Protein AF-A0A5F2BY94-F1 (afdb_monomer_lite)

Structure (mmCIF, N/CA/C/O backbone):
data_AF-A0A5F2BY94-F1
#
_entry.id   AF-A0A5F2BY94-F1
#
loop_
_atom_site.group_PDB
_atom_site.id
_atom_site.type_symbol
_atom_site.label_atom_id
_atom_site.label_alt_id
_atom_site.label_comp_id
_atom_site.label_asym_id
_atom_site.label_entity_id
_atom_site.label_seq_id
_atom_site.pdbx_PDB_ins_code
_atom_site.Cartn_x
_atom_site.Cartn_y
_atom_site.Cartn_z
_atom_site.occupancy
_atom_site.B_iso_or_equiv
_atom_site.auth_seq_id
_atom_site.auth_comp_id
_atom_site.auth_asym_id
_atom_site.auth_atom_id
_atom_site.pdbx_PDB_model_num
ATOM 1 N N . MET A 1 1 ? -77.613 31.755 44.128 1.00 33.00 1 MET A N 1
ATOM 2 C CA . MET A 1 1 ? -77.637 30.384 43.578 1.00 33.00 1 MET A CA 1
ATOM 3 C C . MET A 1 1 ? -76.520 30.290 42.546 1.00 33.00 1 MET A C 1
ATOM 5 O O . MET A 1 1 ? -76.645 31.002 41.567 1.00 33.00 1 MET A O 1
ATOM 9 N N . LYS A 1 2 ? -75.466 29.492 42.835 1.00 36.31 2 LYS A N 1
ATOM 10 C CA . LYS A 1 2 ? -74.338 29.023 41.975 1.00 36.31 2 LYS A CA 1
ATOM 11 C C . LYS A 1 2 ? -73.578 30.091 41.147 1.00 36.31 2 LYS A C 1
ATOM 13 O O . LYS A 1 2 ? -74.194 30.832 40.408 1.00 36.31 2 LYS A O 1
ATOM 18 N N . THR A 1 3 ? -72.252 30.226 41.131 1.00 41.16 3 THR A N 1
ATOM 19 C CA . THR A 1 3 ? -71.081 29.459 41.616 1.00 41.16 3 THR A CA 1
ATOM 20 C C . THR A 1 3 ? -69.881 30.410 41.412 1.00 41.16 3 THR A C 1
ATOM 22 O O . THR A 1 3 ? -69.808 31.038 40.362 1.00 41.16 3 THR A O 1
ATOM 25 N N . ARG A 1 4 ? -69.112 30.733 42.464 1.00 37.25 4 ARG A N 1
ATOM 26 C CA . ARG A 1 4 ? -67.731 30.255 42.739 1.00 37.25 4 ARG A CA 1
ATOM 27 C C . ARG A 1 4 ? -66.731 30.541 41.609 1.00 37.25 4 ARG A C 1
ATOM 29 O O . ARG A 1 4 ? -66.842 29.947 40.549 1.00 37.25 4 ARG A O 1
ATOM 36 N N . GLU A 1 5 ? -65.917 31.588 41.750 1.00 43.66 5 GLU A N 1
ATOM 37 C CA . GLU A 1 5 ? -64.594 31.650 42.428 1.00 43.66 5 GLU A CA 1
ATOM 38 C C . GLU A 1 5 ? -63.457 31.436 41.404 1.00 43.66 5 GLU A C 1
ATOM 40 O O . GLU A 1 5 ? -63.506 30.490 40.631 1.00 43.66 5 GLU A O 1
ATOM 45 N N . LEU A 1 6 ? -62.592 32.440 41.174 1.00 39.09 6 LEU A N 1
ATOM 46 C CA . LEU A 1 6 ? -61.326 32.701 41.900 1.00 39.09 6 LEU A CA 1
ATOM 47 C C . LEU A 1 6 ? -60.273 31.623 41.527 1.00 39.09 6 LEU A C 1
ATOM 49 O O . LEU A 1 6 ? -60.593 30.448 41.542 1.00 39.09 6 LEU A O 1
ATOM 53 N N . LEU A 1 7 ? -59.003 31.869 41.199 1.00 35.75 7 LEU A N 1
ATOM 54 C CA . LEU A 1 7 ? -58.047 32.893 41.616 1.00 35.75 7 LEU A CA 1
ATOM 55 C C . LEU A 1 7 ? -56.698 32.570 40.892 1.00 35.75 7 LEU A C 1
ATOM 57 O O . LEU A 1 7 ? -56.453 31.399 40.633 1.00 35.75 7 LEU A O 1
ATOM 61 N N . ILE A 1 8 ? -55.861 33.588 40.604 1.00 40.66 8 ILE A N 1
ATOM 62 C CA . ILE A 1 8 ? -54.362 33.636 40.611 1.00 40.66 8 ILE A CA 1
ATOM 63 C C . ILE A 1 8 ? -53.599 32.382 40.102 1.00 40.66 8 ILE A C 1
ATOM 65 O O . ILE A 1 8 ? -53.724 31.306 40.657 1.00 40.66 8 ILE A O 1
ATOM 69 N N . GLY A 1 9 ? -52.695 32.416 39.120 1.00 36.53 9 GLY A N 1
ATOM 70 C CA . GLY A 1 9 ? -51.606 33.359 38.864 1.00 36.53 9 GLY A CA 1
ATOM 71 C C . GLY A 1 9 ? -50.253 32.609 38.841 1.00 36.53 9 GLY A C 1
ATOM 72 O O . GLY A 1 9 ? -50.137 31.521 39.393 1.00 36.53 9 GLY A O 1
ATOM 73 N N . ILE A 1 10 ? -49.237 33.267 38.267 1.00 50.06 10 ILE A N 1
ATOM 74 C CA . ILE A 1 10 ? -47.781 33.022 38.387 1.00 50.06 10 ILE A CA 1
ATOM 75 C C . ILE A 1 10 ? -47.106 32.114 37.328 1.00 50.06 10 ILE A C 1
ATOM 77 O O . ILE A 1 10 ? -47.230 30.897 37.280 1.00 50.06 10 ILE A O 1
ATOM 81 N N . THR A 1 11 ? -46.305 32.819 36.523 1.00 51.59 11 THR A N 1
ATOM 82 C CA . THR A 1 11 ? -45.085 32.476 35.771 1.00 51.59 11 THR A CA 1
ATOM 83 C C . THR A 1 11 ? -44.283 31.247 36.211 1.00 51.59 11 THR A C 1
ATOM 85 O O . THR A 1 11 ? -43.935 31.139 37.381 1.00 51.59 11 THR A O 1
ATOM 88 N N . THR A 1 12 ? -43.769 30.475 35.246 1.00 46.94 12 THR A N 1
ATOM 89 C CA . THR A 1 12 ? -42.398 29.930 35.313 1.00 46.94 12 THR A CA 1
ATOM 90 C C . THR A 1 12 ? -41.758 29.773 33.931 1.00 46.94 12 THR A C 1
ATOM 92 O O . THR A 1 12 ? -42.383 29.432 32.933 1.00 46.94 12 THR A O 1
ATOM 95 N N . LEU A 1 13 ? -40.475 30.107 33.947 1.00 49.22 13 LEU A N 1
ATOM 96 C CA . LEU A 1 13 ? -39.430 30.105 32.937 1.00 49.22 13 LEU A CA 1
ATOM 97 C C . LEU A 1 13 ? -38.995 28.675 32.554 1.00 49.22 13 LEU A C 1
ATOM 99 O O . LEU A 1 13 ? -38.934 27.810 33.423 1.00 49.22 13 LEU A O 1
ATOM 103 N N . GLY A 1 14 ? -38.565 28.470 31.303 1.00 42.22 14 GLY A N 1
ATOM 104 C CA . GLY A 1 14 ? -37.777 27.302 30.876 1.00 42.22 14 GLY A CA 1
ATOM 105 C C . GLY A 1 14 ? -38.362 26.631 29.629 1.00 42.22 14 GLY A C 1
ATOM 106 O O . GLY A 1 14 ? -39.545 26.351 29.579 1.00 42.22 14 GLY A O 1
ATOM 107 N N . ILE A 1 15 ? -37.638 26.340 28.557 1.00 51.75 15 ILE A N 1
ATOM 108 C CA . ILE A 1 15 ? -36.202 26.225 28.326 1.00 51.75 15 ILE A CA 1
ATOM 109 C C . ILE A 1 15 ? -35.987 26.677 26.877 1.00 51.75 15 ILE A C 1
ATOM 111 O O . ILE A 1 15 ? -36.711 26.257 25.975 1.00 51.75 15 ILE A O 1
ATOM 115 N N . LEU A 1 16 ? -35.003 27.552 26.664 1.00 44.06 16 LEU A N 1
ATOM 116 C CA . LEU A 1 16 ? -34.447 27.837 25.347 1.00 44.06 16 LEU A CA 1
ATOM 117 C C . LEU A 1 16 ? -34.168 26.502 24.646 1.00 44.06 16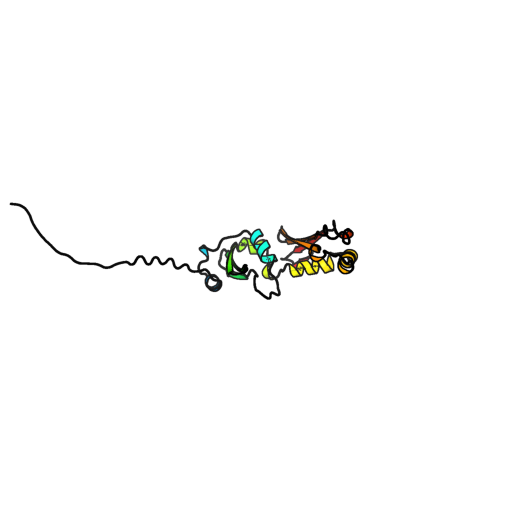 LEU A C 1
ATOM 119 O O . LEU A 1 16 ? -33.330 25.732 25.110 1.00 44.06 16 LEU A O 1
ATOM 123 N N . LEU A 1 17 ? -34.841 26.242 23.525 1.00 46.31 17 LEU A N 1
ATOM 124 C CA . LEU A 1 17 ? -34.448 25.229 22.545 1.00 46.31 17 LEU A CA 1
ATOM 125 C C . LEU A 1 17 ? -33.128 25.667 21.887 1.00 46.31 17 LEU A C 1
ATOM 127 O O . LEU A 1 17 ? -33.040 25.875 20.684 1.00 46.31 17 LEU A O 1
ATOM 131 N N . SER A 1 18 ? -32.065 25.790 22.677 1.00 41.56 18 SER A N 1
ATOM 132 C CA . SER A 1 18 ? -30.699 25.667 22.201 1.00 41.56 18 SER A CA 1
ATOM 133 C C . SER A 1 18 ? -30.365 24.181 22.110 1.00 41.56 18 SER A C 1
ATOM 135 O O . SER A 1 18 ? -29.369 23.707 22.648 1.00 41.56 18 SER A O 1
ATOM 137 N N . CYS A 1 19 ? -31.129 23.449 21.295 1.00 43.72 19 CYS A N 1
ATOM 138 C CA . CYS A 1 19 ? -30.508 22.392 20.511 1.00 43.72 19 CYS A CA 1
ATOM 139 C C . CYS A 1 19 ? -29.708 23.089 19.398 1.00 43.72 19 CYS A C 1
ATOM 141 O O . CYS A 1 19 ? -29.973 22.949 18.209 1.00 43.72 19 CYS A O 1
ATOM 143 N N . PHE A 1 20 ? -28.708 23.884 19.805 1.00 41.16 20 PHE A N 1
ATOM 144 C CA . PHE A 1 20 ? -27.488 23.968 19.032 1.00 41.16 20 PHE A CA 1
ATOM 145 C C . PHE A 1 20 ? -27.008 22.527 19.020 1.00 41.16 20 PHE A C 1
ATOM 147 O O . PHE A 1 20 ? -26.362 22.070 19.965 1.00 41.16 20 PHE A O 1
ATOM 154 N N . SER A 1 21 ? -27.371 21.782 17.978 1.00 45.91 21 SER A N 1
ATOM 155 C CA . SER A 1 21 ? -26.536 20.688 17.539 1.00 45.91 21 SER A CA 1
ATOM 156 C C . SER A 1 21 ? -25.152 21.311 17.445 1.00 45.91 21 SER A C 1
ATOM 158 O O . SER A 1 21 ? -24.878 22.080 16.519 1.00 45.91 21 SER A O 1
ATOM 160 N N . ARG A 1 22 ? -24.299 21.082 18.452 1.00 45.16 22 ARG A N 1
ATOM 161 C CA . ARG A 1 22 ? -22.872 21.233 18.245 1.00 45.16 22 ARG A CA 1
ATOM 162 C C . ARG A 1 22 ? -22.631 20.310 17.069 1.00 45.16 22 ARG A C 1
ATOM 164 O O . ARG A 1 22 ? -22.631 19.093 17.227 1.00 45.16 22 ARG A O 1
ATOM 171 N N . GLN A 1 23 ? -22.497 20.885 15.881 1.00 46.00 23 GLN A N 1
ATOM 172 C CA . GLN A 1 23 ? -21.664 20.291 14.865 1.00 46.00 23 GLN A CA 1
ATOM 173 C C . GLN A 1 23 ? -20.296 20.233 15.536 1.00 46.00 23 GLN A C 1
ATOM 175 O O . GLN A 1 23 ? -19.498 21.159 15.430 1.00 46.00 23 GLN A O 1
ATOM 180 N N . ASN A 1 24 ? -20.073 19.188 16.338 1.00 54.16 24 ASN A N 1
ATOM 181 C CA . ASN A 1 24 ? -18.741 18.746 16.665 1.00 54.16 24 ASN A CA 1
ATOM 182 C C . ASN A 1 24 ? -18.174 18.397 15.297 1.00 54.16 24 ASN A C 1
ATOM 184 O O . ASN A 1 24 ? -18.457 17.342 14.733 1.00 54.16 24 ASN A O 1
ATOM 188 N N . SER A 1 25 ? -17.491 19.362 14.687 1.00 75.00 25 SER A N 1
ATOM 189 C CA . SER A 1 25 ? -16.711 19.107 13.497 1.00 75.00 25 SER A CA 1
ATOM 190 C C . SER A 1 25 ? -15.642 18.125 13.945 1.00 75.00 25 SER A C 1
ATOM 192 O O . SER A 1 25 ? -14.709 18.522 14.640 1.00 75.00 25 SER A O 1
ATOM 194 N N . MET A 1 26 ? -15.829 16.844 13.640 1.00 88.94 26 MET A N 1
ATOM 195 C CA . MET A 1 26 ? -14.871 15.804 13.983 1.00 88.94 26 MET A CA 1
ATOM 196 C C . MET A 1 26 ? -13.489 16.215 13.457 1.00 88.94 26 MET A C 1
ATOM 198 O O . MET A 1 26 ? -13.311 16.466 12.262 1.00 88.94 26 MET A O 1
ATOM 202 N N . THR A 1 27 ? -12.516 16.325 14.358 1.00 92.06 27 THR A N 1
ATOM 203 C CA . THR A 1 27 ? -11.116 16.641 14.048 1.00 92.06 27 THR A CA 1
ATOM 204 C C . THR A 1 27 ? -10.200 15.487 14.433 1.00 92.06 27 THR A C 1
ATOM 206 O O . THR A 1 27 ? -10.565 14.610 15.220 1.00 92.06 27 THR A O 1
ATOM 209 N N . PHE A 1 28 ? -8.970 15.512 13.922 1.00 93.56 28 PHE A N 1
ATOM 210 C CA . PHE A 1 28 ? -7.941 14.546 14.302 1.00 93.56 28 PHE A CA 1
ATOM 211 C C . PHE A 1 28 ? -7.737 14.515 15.822 1.00 93.56 28 PHE A C 1
ATOM 213 O O . PHE A 1 28 ? -7.736 13.436 16.407 1.00 93.56 28 PHE A O 1
ATOM 220 N N . GLU A 1 29 ? -7.655 15.679 16.475 1.00 94.50 29 GLU A N 1
ATOM 221 C CA . GLU A 1 29 ? -7.447 15.763 17.923 1.00 94.50 29 GLU A CA 1
ATOM 222 C C . GLU A 1 29 ? -8.630 15.200 18.716 1.00 94.50 29 GLU A C 1
ATOM 224 O O . GLU A 1 29 ? -8.438 14.624 19.786 1.00 94.50 29 GLU A O 1
ATOM 229 N N . THR A 1 30 ? -9.862 15.375 18.225 1.00 94.56 30 THR A N 1
ATOM 230 C CA . THR A 1 30 ? -11.044 14.811 18.895 1.00 94.56 30 THR A CA 1
ATOM 231 C C . THR A 1 30 ? -11.056 13.287 18.824 1.00 94.56 30 THR A C 1
ATOM 233 O O . THR A 1 30 ? -11.238 12.647 19.859 1.00 94.56 30 THR A O 1
ATOM 236 N N . VAL A 1 31 ? -10.747 12.709 17.657 1.00 96.25 31 VAL A N 1
ATOM 237 C CA . VAL A 1 31 ? -10.681 11.250 17.473 1.00 96.25 31 VAL A CA 1
ATOM 238 C C . VAL A 1 31 ? -9.537 10.653 18.289 1.00 96.25 31 VAL A C 1
ATOM 240 O O . VAL A 1 31 ? -9.738 9.659 18.976 1.00 96.25 31 VAL A O 1
ATOM 243 N N . GLN A 1 32 ? -8.367 11.302 18.317 1.00 96.75 32 GLN A N 1
ATOM 244 C CA . GLN A 1 32 ? -7.232 10.886 19.155 1.00 96.75 32 GLN A CA 1
ATOM 245 C C . GLN A 1 32 ? -7.556 10.858 20.655 1.00 96.75 32 GLN A C 1
ATOM 247 O O . GLN A 1 32 ? -6.948 10.102 21.406 1.00 96.75 32 GLN A O 1
ATOM 252 N N . LYS A 1 33 ? -8.519 11.671 21.104 1.00 96.62 33 LYS A N 1
ATOM 253 C CA . LYS A 1 33 ? -9.018 11.684 22.489 1.00 96.62 33 LYS A CA 1
ATOM 254 C C . LYS A 1 33 ? -10.166 10.695 22.727 1.00 96.62 33 LYS A C 1
ATOM 256 O O . LYS A 1 33 ? -10.805 10.775 23.774 1.00 96.62 33 LYS A O 1
ATOM 261 N N . GLY A 1 34 ? -10.462 9.819 21.767 1.00 95.50 34 GLY A N 1
ATOM 262 C CA . GLY A 1 34 ? -11.540 8.836 21.858 1.00 95.50 34 GLY A CA 1
ATOM 263 C C . GLY A 1 34 ? -12.943 9.442 21.752 1.00 95.50 34 GLY A C 1
ATOM 264 O O . GLY A 1 34 ? -13.893 8.884 22.294 1.00 95.50 34 GLY A O 1
ATOM 265 N N . LYS A 1 35 ? -13.093 10.607 21.107 1.00 94.81 35 LYS A N 1
ATOM 266 C CA . LYS A 1 35 ? -14.396 11.264 20.917 1.00 94.81 35 LYS A CA 1
ATOM 267 C C . LYS A 1 35 ? -14.970 10.990 19.531 1.00 94.81 35 LYS A C 1
ATOM 269 O O . LYS A 1 35 ? -14.231 10.771 18.577 1.00 94.81 35 LYS A O 1
ATOM 274 N N . ASP A 1 36 ? -16.300 11.033 19.447 1.00 90.31 36 ASP A N 1
ATOM 275 C CA . ASP A 1 36 ? -17.087 10.916 18.211 1.00 90.31 36 ASP A CA 1
ATOM 276 C C . ASP A 1 36 ? -16.887 9.582 17.441 1.00 90.31 36 ASP A C 1
ATOM 278 O O . ASP A 1 36 ? -17.286 9.458 16.281 1.00 90.31 36 ASP A O 1
ATOM 282 N N . LEU A 1 37 ? -16.323 8.557 18.100 1.00 95.38 37 LEU A N 1
ATOM 283 C CA . LEU A 1 37 ? -15.930 7.263 17.518 1.00 95.38 37 LEU A CA 1
ATOM 284 C C . LEU A 1 37 ? -17.091 6.479 16.886 1.00 95.38 37 LEU A C 1
ATOM 286 O O . LEU A 1 37 ? -16.923 5.822 15.853 1.00 95.38 37 LEU A O 1
ATOM 290 N N . ASP A 1 38 ? -18.283 6.570 17.475 1.00 94.00 38 ASP A N 1
ATOM 291 C CA . ASP A 1 38 ? -19.474 5.861 16.994 1.00 94.00 38 ASP A CA 1
ATOM 292 C C . ASP A 1 38 ? -19.891 6.322 15.596 1.00 94.00 38 ASP A C 1
ATOM 294 O O . ASP A 1 38 ? -20.370 5.523 14.795 1.00 94.00 38 ASP A O 1
ATOM 298 N N . SER A 1 39 ? -19.641 7.594 15.277 1.00 93.56 39 SER A N 1
ATOM 299 C CA . SER A 1 39 ? -19.982 8.183 13.981 1.00 93.56 39 SER A CA 1
ATOM 300 C C . SER A 1 39 ? -18.950 7.903 12.880 1.00 93.56 39 SER A C 1
ATOM 302 O O . SER A 1 39 ? -19.209 8.186 11.710 1.00 93.56 39 SER A O 1
ATOM 304 N N . ILE A 1 40 ? -17.788 7.334 13.227 1.00 96.44 40 ILE A N 1
ATOM 305 C CA . ILE A 1 40 ? -16.744 6.984 12.259 1.00 96.44 40 ILE A CA 1
ATOM 306 C C . ILE A 1 40 ? -17.158 5.712 11.498 1.00 96.44 40 ILE A C 1
ATOM 308 O O . ILE A 1 40 ? -17.403 4.681 12.135 1.00 96.44 40 ILE A O 1
ATOM 312 N N . PRO A 1 41 ? -17.209 5.742 10.151 1.00 97.62 41 PRO A N 1
ATOM 313 C CA . PRO A 1 41 ? -17.653 4.604 9.358 1.00 97.62 41 PRO A CA 1
ATOM 314 C C . PRO A 1 41 ? -16.673 3.433 9.453 1.00 97.62 41 PRO A C 1
ATOM 316 O O . PRO A 1 41 ? -15.457 3.607 9.339 1.00 97.62 41 PRO A O 1
ATOM 319 N N . LEU A 1 42 ? -17.220 2.230 9.626 1.00 98.44 42 LEU A N 1
ATOM 320 C CA . LEU A 1 42 ? -16.486 0.979 9.458 1.00 98.44 42 LEU A CA 1
ATOM 321 C C . LEU A 1 42 ? -16.233 0.741 7.964 1.00 98.44 42 LEU A C 1
ATOM 323 O O . LEU A 1 42 ? -17.157 0.855 7.158 1.00 98.44 42 LEU A O 1
ATOM 327 N N . ILE A 1 43 ? -15.001 0.390 7.602 1.00 98.44 43 ILE A N 1
ATOM 328 C CA . ILE A 1 43 ? -14.639 -0.019 6.240 1.00 98.44 43 ILE A CA 1
ATOM 329 C C . ILE A 1 43 ? -14.084 -1.444 6.230 1.00 98.44 43 ILE A C 1
ATOM 331 O O . ILE A 1 43 ? -13.615 -1.948 7.250 1.00 98.44 43 ILE A O 1
ATOM 335 N N . SER A 1 44 ? -14.121 -2.093 5.064 1.00 98.12 44 SER A N 1
ATOM 336 C CA . SER A 1 44 ? -13.530 -3.421 4.888 1.00 98.12 44 SER A CA 1
ATOM 337 C C . SER A 1 44 ? -12.000 -3.380 4.935 1.00 98.12 44 SER A C 1
ATOM 339 O O . SER A 1 44 ? -11.379 -2.346 4.667 1.00 98.12 44 SER A O 1
ATOM 341 N N . LEU A 1 45 ? -11.389 -4.537 5.205 1.00 97.69 45 LEU A N 1
ATOM 342 C CA . LEU A 1 45 ? -9.938 -4.709 5.127 1.00 97.69 45 LEU A CA 1
ATOM 343 C C . LEU A 1 45 ? -9.389 -4.335 3.742 1.00 97.69 45 LEU A C 1
ATOM 345 O O . LEU A 1 45 ? -8.359 -3.676 3.654 1.00 97.69 45 LEU A O 1
ATOM 349 N N . ASP A 1 46 ? -10.093 -4.687 2.665 1.00 97.25 46 ASP A N 1
ATOM 350 C CA . ASP A 1 46 ? -9.671 -4.346 1.303 1.00 97.25 46 ASP A CA 1
ATOM 351 C C . ASP A 1 46 ? -9.663 -2.831 1.071 1.00 97.25 46 ASP A C 1
ATOM 353 O O . ASP A 1 46 ? -8.698 -2.280 0.538 1.00 97.25 46 ASP A O 1
ATOM 357 N N . ALA A 1 47 ? -10.712 -2.128 1.513 1.00 97.19 47 ALA A N 1
ATOM 358 C CA . ALA A 1 47 ? -10.782 -0.671 1.411 1.00 97.19 47 ALA A CA 1
ATOM 359 C C . ALA A 1 47 ? -9.690 0.009 2.254 1.00 97.19 47 ALA A C 1
ATOM 361 O O . ALA A 1 47 ? -9.084 0.998 1.820 1.00 97.19 47 ALA A O 1
ATOM 362 N N . PHE A 1 48 ? -9.406 -0.549 3.435 1.00 97.44 48 PHE A N 1
ATOM 363 C CA . PHE A 1 48 ? -8.288 -0.131 4.271 1.00 97.44 48 PHE A CA 1
ATOM 364 C C . PHE A 1 48 ? -6.957 -0.321 3.547 1.00 97.44 48 PHE A C 1
ATOM 366 O O . PHE A 1 48 ? -6.213 0.644 3.393 1.00 97.44 48 PHE A O 1
ATOM 373 N N . PHE A 1 49 ? -6.681 -1.523 3.040 1.00 96.94 49 PHE A N 1
ATOM 374 C CA . PHE A 1 49 ? -5.445 -1.856 2.340 1.00 96.94 49 PHE A CA 1
ATOM 375 C C . PHE A 1 49 ? -5.198 -0.917 1.153 1.00 96.94 49 PHE A C 1
ATOM 377 O O . PHE A 1 49 ? -4.119 -0.335 1.040 1.00 96.94 49 PHE A O 1
ATOM 384 N N . GLN A 1 50 ? -6.215 -0.679 0.318 1.00 95.06 50 GLN A N 1
ATOM 385 C CA . GLN A 1 50 ? -6.118 0.239 -0.824 1.00 95.06 50 GLN A CA 1
ATOM 386 C C . GLN A 1 50 ? -5.853 1.694 -0.416 1.00 95.06 50 GLN A C 1
ATOM 388 O O . GLN A 1 50 ? -5.291 2.466 -1.199 1.00 95.06 50 GLN A O 1
ATOM 393 N N . SER A 1 51 ? -6.270 2.090 0.786 1.00 93.75 51 SER A N 1
ATOM 394 C CA . SER A 1 51 ? -5.980 3.412 1.342 1.00 93.75 51 SER A CA 1
ATOM 395 C C . SER A 1 51 ? -4.579 3.464 1.951 1.00 93.75 51 SER A C 1
ATOM 397 O O . SER A 1 51 ? -3.841 4.413 1.698 1.00 93.75 51 SER A O 1
ATOM 399 N N . TRP A 1 52 ? -4.200 2.432 2.705 1.00 95.12 52 TRP A N 1
ATOM 400 C CA . TRP A 1 52 ? -2.939 2.346 3.433 1.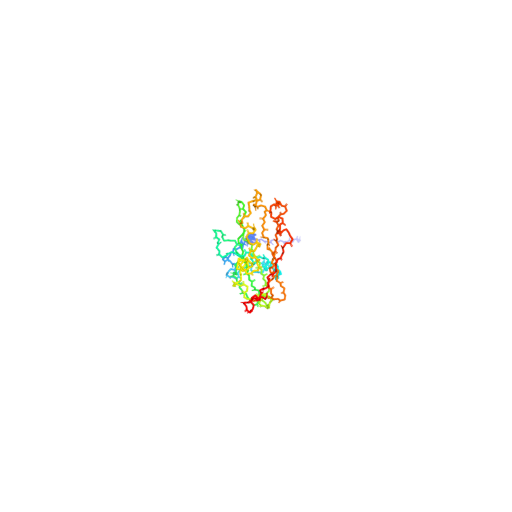00 95.12 52 TRP A CA 1
ATOM 401 C C . TRP A 1 52 ? -1.732 2.214 2.507 1.00 95.12 52 TRP A C 1
ATOM 403 O O . TRP A 1 52 ? -0.753 2.938 2.662 1.00 95.12 52 TRP A O 1
ATOM 413 N N . ILE A 1 53 ? -1.811 1.348 1.491 1.00 92.75 53 ILE A N 1
ATOM 414 C CA . ILE A 1 53 ? -0.690 1.069 0.581 1.00 92.75 53 ILE A CA 1
ATOM 415 C C . ILE A 1 53 ? -0.241 2.322 -0.190 1.00 92.75 53 ILE A C 1
ATOM 417 O O . ILE A 1 53 ? 0.900 2.409 -0.630 1.00 92.75 53 ILE A O 1
ATOM 421 N N . LYS A 1 54 ? -1.113 3.334 -0.305 1.00 89.69 54 LYS A N 1
ATOM 422 C CA . LYS A 1 54 ? -0.833 4.629 -0.946 1.00 89.69 54 LYS A CA 1
ATOM 423 C C . LYS A 1 54 ? -0.055 5.604 -0.059 1.00 89.69 54 LYS A C 1
ATOM 425 O O . LYS A 1 54 ? 0.323 6.671 -0.551 1.00 89.69 54 LYS A O 1
ATOM 430 N N . ASN A 1 55 ? 0.182 5.268 1.209 1.00 91.69 55 ASN A N 1
ATOM 431 C CA . ASN A 1 55 ? 1.005 6.071 2.102 1.00 91.69 55 ASN A CA 1
ATOM 432 C C . ASN A 1 55 ? 2.413 6.252 1.525 1.00 91.69 55 ASN A C 1
ATOM 434 O O . ASN A 1 55 ? 3.027 5.329 0.988 1.00 91.69 55 ASN A O 1
ATOM 438 N N . ARG A 1 56 ? 2.935 7.470 1.651 1.00 85.50 56 ARG A N 1
ATOM 439 C CA . ARG A 1 56 ? 4.241 7.873 1.125 1.00 85.50 56 ARG A CA 1
ATOM 440 C C . ARG A 1 56 ? 5.171 8.243 2.274 1.00 85.50 56 ARG A C 1
ATOM 442 O O . ARG A 1 56 ? 4.801 9.051 3.120 1.00 85.50 56 ARG A O 1
ATOM 449 N N . LYS A 1 57 ? 6.402 7.724 2.274 1.00 80.94 57 LYS A N 1
ATOM 450 C CA . LYS A 1 57 ? 7.408 8.030 3.313 1.00 80.94 57 LYS A CA 1
ATOM 451 C C . LYS A 1 57 ? 7.781 9.514 3.375 1.00 80.94 57 LYS A C 1
ATOM 453 O O . LYS A 1 57 ? 7.959 10.066 4.455 1.00 80.94 57 LYS A O 1
ATOM 458 N N . HIS A 1 58 ? 7.870 10.163 2.215 1.00 78.62 58 HIS A N 1
ATOM 459 C CA . HIS A 1 58 ? 8.254 11.567 2.099 1.00 78.62 58 HIS A CA 1
ATOM 460 C C . HIS A 1 58 ? 7.190 12.334 1.317 1.00 78.62 58 HIS A C 1
ATOM 462 O O . HIS A 1 58 ? 6.966 12.083 0.132 1.00 78.62 58 HIS A O 1
ATOM 468 N N . VAL A 1 59 ? 6.527 13.278 1.983 1.00 79.38 59 VAL A N 1
ATOM 469 C CA . VAL A 1 59 ? 5.481 14.114 1.389 1.00 79.38 59 VAL A CA 1
ATOM 470 C C . VAL A 1 59 ? 5.670 15.569 1.785 1.00 79.38 59 VAL A C 1
ATOM 472 O O . VAL A 1 59 ? 5.947 15.875 2.939 1.00 79.38 59 VAL A O 1
ATOM 475 N N . LYS A 1 60 ? 5.496 16.476 0.816 1.00 78.69 60 LYS A N 1
ATOM 476 C CA . LYS A 1 60 ? 5.436 17.925 1.079 1.00 78.69 60 LYS A CA 1
ATOM 477 C C . LYS A 1 60 ? 4.124 18.319 1.762 1.00 78.69 60 LYS A C 1
ATOM 479 O O . LYS A 1 60 ? 4.095 19.254 2.550 1.00 78.69 60 LYS A O 1
ATOM 484 N N . ILE A 1 61 ? 3.049 17.599 1.440 1.00 80.38 61 ILE A N 1
ATOM 485 C CA . ILE A 1 61 ? 1.715 17.756 2.016 1.00 80.38 61 ILE A CA 1
ATOM 486 C C . ILE A 1 61 ? 1.286 16.389 2.523 1.00 80.38 61 ILE A C 1
ATOM 488 O O . ILE A 1 61 ? 1.202 15.437 1.746 1.00 80.38 61 ILE A O 1
ATOM 492 N N . ASP A 1 62 ? 1.029 16.294 3.821 1.00 82.75 62 ASP A N 1
ATOM 493 C CA . ASP A 1 62 ? 0.667 15.027 4.427 1.00 82.75 62 ASP A CA 1
ATOM 494 C C . ASP A 1 62 ? -0.786 14.636 4.136 1.00 82.75 62 ASP A C 1
ATOM 496 O O . ASP A 1 62 ? -1.732 15.197 4.693 1.00 82.75 62 ASP A O 1
ATOM 500 N N . VAL A 1 63 ? -0.923 13.658 3.244 1.00 86.75 63 VAL A N 1
ATOM 501 C CA . VAL A 1 63 ? -2.176 13.010 2.834 1.00 86.75 63 VAL A CA 1
ATOM 502 C C . VAL A 1 63 ? -2.226 11.546 3.269 1.00 86.75 63 VAL A C 1
ATOM 504 O O . VAL A 1 63 ? -3.117 10.808 2.846 1.00 86.75 63 VAL A O 1
ATOM 507 N N . ASN A 1 64 ? -1.260 11.107 4.081 1.00 92.31 64 ASN A N 1
ATOM 508 C CA . ASN A 1 64 ? -1.186 9.723 4.512 1.00 92.31 64 ASN A CA 1
ATOM 509 C C . ASN A 1 64 ? -2.326 9.393 5.477 1.00 92.31 64 ASN A C 1
ATOM 511 O O . ASN A 1 64 ? -2.786 10.225 6.265 1.00 92.31 64 ASN A O 1
ATOM 515 N N . VAL A 1 65 ? -2.741 8.134 5.435 1.00 94.62 65 VAL A N 1
ATOM 516 C CA . VAL A 1 65 ? -3.546 7.512 6.478 1.00 94.62 65 VAL A CA 1
ATOM 517 C C . VAL A 1 65 ? -2.696 7.378 7.734 1.00 94.62 65 VAL A C 1
ATOM 519 O O . VAL A 1 65 ? -1.581 6.858 7.687 1.00 94.62 65 VAL A O 1
ATOM 522 N N . ARG A 1 66 ? -3.243 7.819 8.865 1.00 94.44 66 ARG A N 1
ATOM 523 C CA . ARG A 1 66 ? -2.633 7.709 10.190 1.00 94.44 66 ARG A CA 1
ATOM 524 C C . ARG A 1 66 ? -3.580 6.994 11.134 1.00 94.44 66 ARG A C 1
ATOM 526 O O . ARG A 1 66 ? -4.777 7.274 11.121 1.00 94.44 66 ARG A O 1
ATOM 533 N N . LYS A 1 67 ? -3.033 6.130 11.984 1.00 96.88 67 LYS A N 1
ATOM 534 C CA . LYS A 1 67 ? -3.727 5.628 13.171 1.00 96.88 67 LYS A CA 1
ATOM 535 C C . LYS A 1 67 ? -3.948 6.790 14.141 1.00 96.88 67 LYS A C 1
ATOM 537 O O . LYS A 1 67 ? -3.030 7.573 14.386 1.00 96.88 67 LYS A O 1
ATOM 542 N N . LEU A 1 68 ? -5.167 6.927 14.651 1.00 97.50 68 LEU A N 1
ATOM 543 C CA . LEU A 1 68 ? -5.568 8.018 15.544 1.00 97.50 68 LEU A CA 1
ATOM 544 C C . LEU A 1 68 ? -5.940 7.515 16.930 1.00 97.50 68 LEU A C 1
ATOM 546 O O . LEU A 1 68 ? -5.579 8.144 17.918 1.00 97.50 68 LEU A O 1
ATOM 550 N N . PHE A 1 69 ? -6.658 6.401 16.994 1.00 98.31 69 PHE A N 1
ATOM 551 C CA . PHE A 1 69 ? -7.139 5.821 18.238 1.00 98.31 69 PHE A CA 1
ATOM 552 C C . PHE A 1 69 ? -7.312 4.313 18.066 1.00 98.31 69 PHE A C 1
ATOM 554 O O . PHE A 1 69 ? -7.411 3.815 16.944 1.00 98.31 69 PHE A O 1
ATOM 561 N N . GLU A 1 70 ? -7.344 3.591 19.173 1.00 98.19 70 GLU A N 1
ATOM 562 C CA . GLU A 1 70 ? -7.591 2.157 19.215 1.00 98.19 70 GLU A CA 1
ATOM 563 C C . GLU A 1 70 ? -8.396 1.846 20.475 1.00 98.19 70 GLU A C 1
ATOM 565 O O . GLU A 1 70 ? -8.057 2.328 21.556 1.00 98.19 70 GLU A O 1
ATOM 570 N N . ASP A 1 71 ? -9.456 1.056 20.318 1.00 97.50 71 ASP A N 1
ATOM 571 C CA . ASP A 1 71 ? -10.194 0.454 21.426 1.00 97.50 71 ASP A CA 1
ATOM 572 C C . ASP A 1 71 ? -10.127 -1.081 21.348 1.00 97.50 71 ASP A C 1
ATOM 574 O O . ASP A 1 71 ? -9.340 -1.657 20.594 1.00 97.50 71 ASP A O 1
ATOM 578 N N . GLU A 1 72 ? -10.936 -1.761 22.159 1.00 97.06 72 GLU A N 1
ATOM 579 C CA . GLU A 1 72 ? -10.968 -3.224 22.223 1.00 97.06 72 GLU A CA 1
ATOM 580 C C . GLU A 1 72 ? -11.382 -3.891 20.900 1.00 97.06 72 GLU A C 1
ATOM 582 O O . GLU A 1 72 ? -10.979 -5.022 20.635 1.00 97.06 72 GLU A O 1
ATOM 587 N N . ARG A 1 73 ? -12.183 -3.216 20.067 1.00 98.19 73 ARG A N 1
ATOM 588 C CA . ARG A 1 73 ? -12.818 -3.788 18.869 1.00 98.19 73 ARG A CA 1
ATOM 589 C C . ARG A 1 73 ? -12.272 -3.210 17.569 1.00 98.19 73 ARG A C 1
ATOM 591 O O . ARG A 1 73 ? -12.211 -3.923 16.566 1.00 98.19 73 ARG A O 1
ATOM 598 N N . PHE A 1 74 ? -11.904 -1.933 17.556 1.00 98.69 74 PHE A N 1
ATOM 599 C CA . PHE A 1 74 ? -11.582 -1.199 16.339 1.00 98.69 74 PHE A CA 1
ATOM 600 C C . PHE A 1 74 ? -10.282 -0.406 16.446 1.00 98.69 74 PHE A C 1
ATOM 602 O O . PHE A 1 74 ? -9.929 0.145 17.490 1.00 98.69 74 PHE A O 1
ATOM 609 N N . ILE A 1 75 ? -9.626 -0.260 15.295 1.00 98.50 75 ILE A N 1
ATOM 610 C CA . ILE A 1 75 ? -8.577 0.735 15.081 1.00 98.50 75 ILE A CA 1
ATOM 611 C C . ILE A 1 75 ? -9.150 1.860 14.219 1.00 98.50 75 ILE A C 1
ATOM 613 O O . ILE A 1 75 ? -9.757 1.614 13.173 1.00 98.50 75 ILE A O 1
ATOM 617 N N . TYR A 1 76 ? -8.954 3.099 14.662 1.00 98.44 76 TYR A N 1
ATOM 618 C CA . TYR A 1 76 ? -9.477 4.305 14.030 1.00 98.44 76 TYR A CA 1
ATOM 619 C C . TYR A 1 76 ? -8.368 5.038 13.297 1.00 98.44 76 TYR A C 1
ATOM 621 O O . TYR A 1 76 ? -7.281 5.271 13.834 1.00 98.44 76 TYR A O 1
ATOM 629 N N . PHE A 1 77 ? -8.675 5.466 12.081 1.00 98.12 77 PHE A N 1
ATOM 630 C CA . PHE A 1 77 ? -7.736 6.103 11.181 1.00 98.12 77 PHE A CA 1
ATOM 631 C C . PHE A 1 77 ? -8.288 7.417 10.641 1.00 98.12 77 PHE A C 1
ATOM 633 O O . PHE A 1 77 ? -9.500 7.641 10.578 1.00 98.12 77 PHE A O 1
ATOM 640 N N . GLY A 1 78 ? -7.379 8.276 10.192 1.00 95.81 78 GLY A N 1
ATOM 641 C CA . GLY A 1 78 ? -7.737 9.465 9.440 1.00 95.81 78 GLY A CA 1
ATOM 642 C C . GLY A 1 78 ? -6.681 9.854 8.424 1.00 95.81 78 GLY A C 1
ATOM 643 O O . GLY A 1 78 ? -5.498 9.551 8.577 1.00 95.81 78 GLY A O 1
ATOM 644 N N . LYS A 1 79 ? -7.123 10.554 7.383 1.00 94.19 79 LYS A N 1
ATOM 645 C CA . LYS A 1 79 ? -6.268 11.190 6.377 1.00 94.19 79 LYS A CA 1
ATOM 646 C C . LYS A 1 79 ? -6.816 12.568 6.021 1.00 94.19 79 LYS A C 1
ATOM 648 O O . LYS A 1 79 ? -8.013 12.830 6.167 1.00 94.19 79 LYS A O 1
ATOM 653 N N . LYS A 1 80 ? -5.940 13.447 5.544 1.00 89.69 80 LYS A N 1
ATOM 654 C CA . LYS A 1 80 ? -6.348 14.729 4.965 1.00 89.69 80 LYS A CA 1
ATOM 655 C C . LYS A 1 80 ? -6.549 14.568 3.466 1.00 89.69 80 LYS A C 1
ATOM 657 O O . LYS A 1 80 ? -5.698 14.017 2.775 1.00 89.69 80 LYS A O 1
ATOM 662 N N . GLU A 1 81 ? -7.660 15.086 2.970 1.00 81.88 81 GLU A N 1
ATOM 663 C CA . GLU A 1 81 ? -7.931 15.238 1.547 1.00 81.88 81 GLU A CA 1
ATOM 664 C C . GLU A 1 81 ? -7.871 16.725 1.203 1.00 81.88 81 GLU A C 1
ATOM 666 O O . GLU A 1 81 ? -8.544 17.549 1.827 1.00 81.88 81 GLU A O 1
ATOM 671 N N . PHE A 1 82 ? -7.042 17.074 0.223 1.00 73.50 82 PHE A N 1
ATOM 672 C CA . PHE A 1 82 ? -6.910 18.442 -0.265 1.00 73.50 82 PHE A CA 1
ATOM 673 C C . PHE A 1 82 ? -7.554 18.539 -1.646 1.00 73.50 82 PHE A C 1
ATOM 675 O O . PHE A 1 82 ? -7.118 17.884 -2.590 1.00 73.50 82 PHE A O 1
ATOM 682 N N . GLY A 1 83 ? -8.600 19.353 -1.750 1.00 66.00 83 GLY A N 1
ATOM 683 C CA . GLY A 1 83 ? -9.095 19.880 -3.018 1.00 66.00 83 GLY A CA 1
ATOM 684 C C . GLY A 1 83 ? -8.442 21.226 -3.336 1.00 66.00 83 GLY A C 1
ATOM 685 O O . GLY A 1 83 ? -7.733 21.787 -2.502 1.00 66.00 83 GLY A O 1
ATOM 686 N N . PHE A 1 84 ? -8.730 21.783 -4.516 1.00 60.31 84 PHE A N 1
ATOM 687 C CA . PHE A 1 84 ? -8.194 23.085 -4.947 1.00 60.31 84 PHE A CA 1
ATOM 688 C C . PHE A 1 84 ? -8.460 24.234 -3.953 1.00 60.31 84 PHE A C 1
ATOM 690 O O . PHE A 1 84 ? -7.649 25.150 -3.869 1.00 60.31 84 PHE A O 1
ATOM 697 N N . PHE A 1 85 ? -9.553 24.177 -3.179 1.00 66.38 85 PHE A N 1
ATOM 698 C CA . PHE A 1 85 ? -9.952 25.247 -2.247 1.00 66.38 85 PHE A CA 1
ATOM 699 C C . PHE A 1 85 ? -10.344 24.765 -0.843 1.00 66.38 85 PHE A C 1
ATOM 701 O O . PHE A 1 85 ? -10.720 25.576 -0.001 1.00 66.38 85 PHE A O 1
ATOM 708 N N . THR A 1 86 ? -10.286 23.460 -0.561 1.00 69.50 86 THR A N 1
ATOM 709 C CA . THR A 1 86 ? -10.773 22.907 0.712 1.00 69.50 86 THR A CA 1
ATOM 710 C C . THR A 1 86 ? -9.878 21.790 1.213 1.00 69.50 86 THR A C 1
ATOM 712 O O . THR A 1 86 ? -9.536 20.885 0.453 1.00 69.50 86 THR A O 1
ATOM 715 N N . SER A 1 87 ? -9.581 21.792 2.509 1.00 76.38 87 SER A N 1
ATOM 716 C CA . SER A 1 87 ? -9.041 20.623 3.201 1.00 76.38 87 SER A CA 1
ATOM 717 C C . SER A 1 87 ? -10.166 19.937 3.971 1.00 76.38 87 SER A C 1
ATOM 719 O O . SER A 1 87 ? -10.795 20.570 4.821 1.00 76.38 87 SER A O 1
ATOM 721 N N . LYS A 1 88 ? -10.416 18.658 3.692 1.00 85.12 88 LYS A N 1
ATOM 722 C CA . LYS A 1 88 ? -11.399 17.842 4.409 1.00 85.12 88 LYS A CA 1
ATOM 723 C C . LYS A 1 88 ? -10.683 16.687 5.094 1.00 85.12 88 LYS A C 1
ATOM 725 O O . LYS A 1 88 ? -9.822 16.040 4.506 1.00 85.12 88 LYS A O 1
ATOM 730 N N . SER A 1 89 ? -11.041 16.431 6.344 1.00 90.12 89 SER A N 1
ATOM 731 C CA . SER A 1 89 ? -10.595 15.233 7.050 1.00 90.12 89 SER A CA 1
ATOM 732 C C . SER A 1 89 ? -11.515 14.074 6.695 1.00 90.12 89 SER A C 1
ATOM 734 O O . SER A 1 89 ? -12.739 14.216 6.726 1.00 90.12 89 SER A O 1
ATOM 736 N N . HIS A 1 90 ? -10.927 12.934 6.357 1.00 93.00 90 HIS A N 1
ATOM 737 C CA . HIS A 1 90 ? -11.651 11.690 6.154 1.00 93.00 90 HIS A CA 1
ATOM 738 C C . HIS A 1 90 ? -11.245 10.702 7.245 1.00 93.00 90 HIS A C 1
ATOM 740 O O . HIS A 1 90 ? -10.051 10.471 7.441 1.00 93.00 90 HIS A O 1
ATOM 746 N N . PHE A 1 91 ? -12.233 10.139 7.940 1.00 96.19 91 PHE A N 1
ATOM 747 C CA . PHE A 1 91 ? -12.049 9.207 9.050 1.00 96.19 91 PHE A CA 1
ATOM 748 C C . PHE A 1 91 ? -12.740 7.885 8.741 1.00 96.19 91 PHE A C 1
ATOM 750 O O . PHE A 1 91 ? -13.801 7.871 8.118 1.00 96.19 91 PHE A O 1
ATOM 757 N N . PHE A 1 92 ? -12.150 6.790 9.202 1.00 97.88 92 PHE A N 1
ATOM 758 C CA . PHE A 1 92 ? -12.720 5.450 9.103 1.00 97.88 92 PHE A CA 1
ATOM 759 C C . PHE A 1 92 ? -12.158 4.562 10.210 1.00 97.88 92 PHE A C 1
ATOM 761 O O . PHE A 1 92 ? -11.122 4.869 10.802 1.00 97.88 92 PHE A O 1
ATOM 768 N N . LYS A 1 93 ? -12.837 3.453 10.487 1.00 98.56 93 LYS A N 1
ATOM 769 C CA . LYS A 1 93 ? -12.384 2.430 11.430 1.00 98.56 93 LYS A CA 1
ATOM 770 C C . LYS A 1 93 ? -12.374 1.055 10.783 1.00 98.56 93 LYS A C 1
ATOM 772 O O . LYS A 1 93 ? -13.098 0.820 9.818 1.00 98.56 93 LYS A O 1
ATOM 777 N N . VAL A 1 94 ? -11.537 0.172 11.308 1.00 98.56 94 VAL A N 1
ATOM 778 C CA . VAL A 1 94 ? -11.377 -1.216 10.853 1.00 98.56 94 VAL A CA 1
ATOM 779 C C . VAL A 1 94 ? -11.438 -2.125 12.071 1.00 98.56 94 VAL A C 1
ATOM 781 O O . VAL A 1 94 ? -10.947 -1.752 13.137 1.00 98.56 94 VAL A O 1
ATOM 784 N N . GLU A 1 95 ? -12.044 -3.302 11.931 1.00 98.56 95 GLU A N 1
ATOM 785 C CA . GLU A 1 95 ? -12.028 -4.323 12.983 1.00 98.56 95 GLU A CA 1
ATOM 786 C C . GLU A 1 95 ? -10.594 -4.747 13.296 1.00 98.56 95 GLU A C 1
ATOM 788 O O . GLU A 1 95 ? -9.849 -5.176 12.410 1.00 98.56 95 GLU A O 1
ATOM 793 N N . LYS A 1 96 ? -10.222 -4.618 14.572 1.00 98.25 96 LYS A N 1
ATOM 794 C CA . LYS A 1 96 ? -8.866 -4.870 15.057 1.00 98.25 96 LYS A CA 1
ATOM 795 C C . LYS A 1 96 ? -8.434 -6.308 14.781 1.00 98.25 96 LYS A C 1
ATOM 797 O O . LYS A 1 96 ? -7.388 -6.522 14.178 1.00 98.25 96 LYS A O 1
ATOM 802 N N . GLU A 1 97 ? -9.277 -7.275 15.145 1.00 97.88 97 GLU A N 1
ATOM 803 C CA . GLU A 1 97 ? -8.981 -8.703 14.982 1.00 97.88 97 GLU A CA 1
ATOM 804 C C . GLU A 1 97 ? -8.704 -9.068 13.516 1.00 97.88 97 GLU A C 1
ATOM 806 O O . GLU A 1 97 ? -7.720 -9.745 13.221 1.00 97.88 97 GLU A O 1
ATOM 811 N N . ILE A 1 98 ? -9.531 -8.582 12.583 1.00 97.12 98 ILE A N 1
ATOM 812 C CA . ILE A 1 98 ? -9.354 -8.847 11.149 1.00 97.12 98 ILE A CA 1
ATOM 813 C C . ILE A 1 98 ? -8.055 -8.215 10.646 1.00 97.12 98 ILE A C 1
ATOM 815 O O . ILE A 1 98 ? -7.280 -8.879 9.957 1.00 97.12 98 ILE A O 1
ATOM 819 N N . LEU A 1 99 ? -7.800 -6.950 10.990 1.00 97.19 99 LEU A N 1
ATOM 820 C CA . LEU A 1 99 ? -6.612 -6.234 10.535 1.00 97.19 99 LEU A CA 1
ATOM 821 C C . LEU A 1 99 ? -5.320 -6.902 11.026 1.00 97.19 99 LEU A C 1
ATOM 823 O O . LEU A 1 99 ? -4.423 -7.162 10.226 1.00 97.19 99 LEU A O 1
ATOM 827 N N . GLU A 1 100 ? -5.242 -7.239 12.312 1.00 95.31 100 GLU A N 1
ATOM 828 C CA . GLU A 1 100 ? -4.063 -7.881 12.905 1.00 95.31 100 GLU A CA 1
ATOM 829 C C . GLU A 1 100 ? -3.847 -9.304 12.380 1.00 95.31 100 GLU A C 1
ATOM 831 O O . GLU A 1 100 ? -2.708 -9.732 12.178 1.00 95.31 100 GLU A O 1
ATOM 836 N N . LYS A 1 101 ? -4.931 -10.041 12.120 1.00 95.56 101 LYS A N 1
ATOM 837 C CA . LYS A 1 101 ? -4.865 -11.420 11.630 1.00 95.56 101 LYS A CA 1
ATOM 838 C C . LYS A 1 101 ? -4.500 -11.514 10.152 1.00 95.56 101 LYS A C 1
ATOM 840 O O . LYS A 1 101 ? -3.779 -12.447 9.779 1.00 95.56 101 LYS A O 1
ATOM 845 N N . GLU A 1 102 ? -5.041 -10.629 9.318 1.00 96.62 102 GLU A N 1
ATOM 846 C CA . GLU A 1 102 ? -4.981 -10.739 7.855 1.00 96.62 102 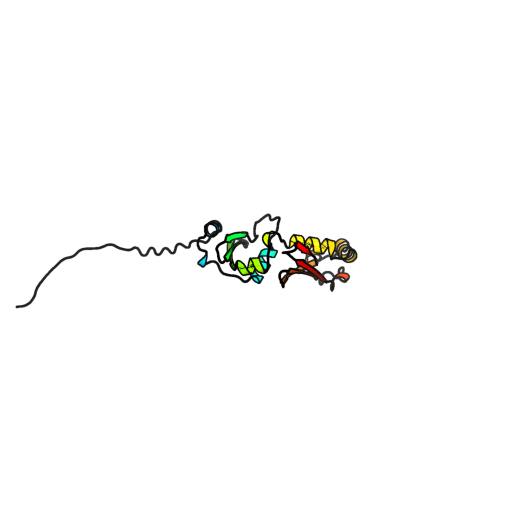GLU A CA 1
ATOM 847 C C . GLU A 1 102 ? -3.975 -9.781 7.205 1.00 96.62 102 GLU A C 1
ATOM 849 O O . GLU A 1 102 ? -3.469 -10.077 6.125 1.00 96.62 102 GLU A O 1
ATOM 854 N N . PHE A 1 103 ? -3.624 -8.669 7.855 1.00 95.69 103 PHE A N 1
ATOM 855 C CA . PHE A 1 103 ? -2.567 -7.767 7.390 1.00 95.69 103 PHE A CA 1
ATOM 856 C C . PHE A 1 103 ? -1.627 -7.350 8.536 1.00 95.69 103 PHE A C 1
ATOM 858 O O . PHE A 1 103 ? -1.509 -6.165 8.863 1.00 95.69 103 PHE A O 1
ATOM 865 N N . PRO A 1 104 ? -0.937 -8.317 9.169 1.00 92.06 104 PRO A N 1
ATOM 866 C CA . PRO A 1 104 ? -0.002 -8.023 10.248 1.00 92.06 104 PRO A CA 1
ATOM 867 C C . PRO A 1 104 ? 1.155 -7.150 9.750 1.00 92.06 104 PRO A C 1
ATOM 869 O O . PRO A 1 104 ? 1.604 -7.279 8.612 1.00 92.06 104 PRO A O 1
ATOM 872 N N . GLY A 1 105 ? 1.664 -6.265 10.610 1.00 89.62 105 GLY A N 1
ATOM 873 C CA . GLY A 1 105 ? 2.829 -5.434 10.283 1.00 89.62 105 GLY A CA 1
ATOM 874 C C . GLY A 1 105 ? 2.585 -4.387 9.190 1.00 89.62 105 GLY A C 1
ATOM 875 O O . GLY A 1 105 ? 3.547 -3.843 8.651 1.00 89.62 105 GLY A O 1
ATOM 876 N N . TYR A 1 106 ? 1.321 -4.078 8.870 1.00 92.06 106 TYR A N 1
ATOM 877 C CA . TYR A 1 106 ? 0.951 -3.086 7.856 1.00 92.06 106 TYR A CA 1
ATOM 878 C C . TYR A 1 106 ? 1.654 -1.731 8.044 1.00 92.06 106 TYR A C 1
ATOM 880 O O . TYR A 1 106 ? 1.955 -1.055 7.062 1.00 92.06 106 TYR A O 1
ATOM 888 N N . GLU A 1 107 ? 1.962 -1.350 9.287 1.00 91.56 107 GLU A N 1
ATOM 889 C CA . GLU A 1 107 ? 2.636 -0.094 9.632 1.00 91.56 107 GLU A CA 1
ATOM 890 C C . GLU A 1 107 ? 4.048 0.041 9.042 1.00 91.56 107 GLU A C 1
ATOM 892 O O . GLU A 1 107 ? 4.495 1.154 8.769 1.00 91.56 107 GLU A O 1
ATOM 897 N N . GLU A 1 108 ? 4.736 -1.075 8.802 1.00 88.00 108 GLU A N 1
ATOM 898 C CA . GLU A 1 108 ? 6.100 -1.083 8.265 1.00 88.00 108 GLU A CA 1
ATOM 899 C C . GLU A 1 108 ? 6.142 -1.123 6.730 1.00 88.00 108 GLU A C 1
ATOM 901 O O . GLU A 1 108 ? 7.197 -0.910 6.129 1.00 88.00 108 GLU A O 1
ATOM 906 N N . LEU A 1 109 ? 5.008 -1.399 6.081 1.00 88.25 109 LEU A N 1
ATOM 907 C CA . LEU A 1 109 ? 4.947 -1.619 4.644 1.00 88.25 109 LEU A CA 1
ATOM 908 C C . LEU A 1 109 ? 4.553 -0.349 3.887 1.00 88.25 109 LEU A C 1
ATOM 910 O O . LEU A 1 109 ? 3.542 0.290 4.180 1.00 88.25 109 LEU A O 1
ATOM 914 N N . SER A 1 110 ? 5.302 -0.036 2.828 1.00 86.69 110 SER A N 1
ATOM 915 C CA . SER A 1 110 ? 4.952 1.020 1.876 1.00 86.69 110 SER A CA 1
ATOM 916 C C . SER A 1 110 ? 4.944 0.503 0.438 1.00 86.69 110 SER A C 1
ATOM 918 O O . SER A 1 110 ? 5.779 -0.326 0.067 1.00 86.69 110 SER A O 1
ATOM 920 N N . ALA A 1 111 ? 4.051 1.032 -0.410 1.00 90.81 111 ALA A N 1
ATOM 921 C CA . ALA A 1 111 ? 4.081 0.731 -1.845 1.00 90.81 111 ALA A CA 1
ATOM 922 C C . ALA A 1 111 ? 5.436 1.063 -2.473 1.00 90.81 111 ALA A C 1
ATOM 924 O O . ALA A 1 111 ? 5.887 0.338 -3.354 1.00 90.81 111 ALA A O 1
ATOM 925 N N . SER A 1 112 ? 6.086 2.144 -2.028 1.00 90.62 112 SER A N 1
ATOM 926 C CA . SER A 1 112 ? 7.379 2.564 -2.568 1.00 90.62 112 SER A CA 1
ATOM 927 C C . SER A 1 112 ? 8.453 1.495 -2.403 1.00 90.62 112 SER A C 1
ATOM 929 O O . SER A 1 112 ? 9.207 1.266 -3.341 1.00 90.62 112 SER A O 1
ATOM 931 N N . ASP A 1 113 ? 8.497 0.806 -1.261 1.00 90.62 113 ASP A N 1
ATOM 932 C CA . ASP A 1 113 ? 9.505 -0.237 -1.036 1.00 90.62 113 ASP A CA 1
ATOM 933 C C . ASP A 1 113 ? 9.292 -1.418 -1.987 1.00 90.62 113 ASP A C 1
ATOM 935 O O . ASP A 1 113 ? 10.237 -1.897 -2.610 1.00 90.62 113 ASP A O 1
ATOM 939 N N . LEU A 1 114 ? 8.032 -1.823 -2.172 1.00 93.81 114 LEU A N 1
ATOM 940 C CA . LEU A 1 114 ? 7.663 -2.897 -3.092 1.00 93.81 114 LEU A CA 1
ATOM 941 C C . LEU A 1 114 ? 7.938 -2.528 -4.555 1.00 93.81 114 LEU A C 1
ATOM 943 O O . LEU A 1 114 ? 8.413 -3.363 -5.320 1.00 93.81 114 LEU A O 1
ATOM 947 N N . GLN A 1 115 ? 7.675 -1.281 -4.951 1.00 94.69 115 GLN A N 1
ATOM 948 C CA . GLN A 1 115 ? 7.959 -0.792 -6.304 1.00 94.69 115 GLN A CA 1
ATOM 949 C C . GLN A 1 115 ? 9.461 -0.735 -6.579 1.00 94.69 115 GLN A C 1
ATOM 951 O O . GLN A 1 115 ? 9.897 -1.168 -7.642 1.00 94.69 115 GLN A O 1
ATOM 956 N N . ILE A 1 116 ? 10.258 -0.247 -5.623 1.00 93.44 116 ILE A N 1
ATOM 957 C CA . ILE A 1 116 ? 11.722 -0.212 -5.739 1.00 93.44 116 ILE A CA 1
ATOM 958 C C . ILE A 1 116 ? 12.272 -1.633 -5.863 1.00 93.44 116 ILE A C 1
ATOM 960 O O . ILE A 1 116 ? 13.083 -1.897 -6.750 1.00 93.44 116 ILE A O 1
ATOM 964 N N . HIS A 1 117 ? 11.809 -2.558 -5.019 1.00 94.25 117 HIS A N 1
ATOM 965 C CA . HIS A 1 117 ? 12.224 -3.955 -5.098 1.00 94.25 117 HIS A CA 1
ATOM 966 C C . HIS A 1 117 ? 11.822 -4.588 -6.437 1.00 94.25 117 HIS A C 1
ATOM 968 O O . HIS A 1 117 ? 12.659 -5.183 -7.107 1.00 94.25 117 HIS A O 1
ATOM 974 N N . SER A 1 118 ? 10.580 -4.385 -6.887 1.00 94.50 118 SER A N 1
ATOM 975 C CA . SER A 1 118 ? 10.121 -4.854 -8.199 1.00 94.50 118 SER A CA 1
ATOM 976 C C . SER A 1 118 ? 10.992 -4.309 -9.334 1.00 94.50 118 SER A C 1
ATOM 978 O O . SER A 1 118 ? 11.368 -5.060 -10.230 1.00 94.50 118 SER A O 1
ATOM 980 N N . TRP A 1 119 ? 11.330 -3.018 -9.305 1.00 95.31 119 TRP A N 1
ATOM 981 C CA . TRP A 1 119 ? 12.174 -2.393 -10.320 1.00 95.31 119 TRP A CA 1
ATOM 982 C C . TRP A 1 119 ? 13.582 -2.992 -10.344 1.00 95.31 119 TRP A C 1
ATOM 984 O O . TRP A 1 119 ? 14.102 -3.279 -11.418 1.00 95.31 119 TRP A O 1
ATOM 994 N N . ASN A 1 120 ? 14.199 -3.192 -9.179 1.00 94.56 120 ASN A N 1
ATOM 995 C CA . ASN A 1 120 ? 15.594 -3.623 -9.074 1.00 94.56 120 ASN A CA 1
ATOM 996 C C . ASN A 1 120 ? 15.783 -5.134 -9.253 1.00 94.56 120 ASN A C 1
ATOM 998 O O . ASN A 1 120 ? 16.747 -5.551 -9.894 1.00 94.56 120 ASN A O 1
ATOM 1002 N N . GLU A 1 121 ? 14.858 -5.944 -8.747 1.00 92.69 121 GLU A N 1
ATOM 1003 C CA . GLU A 1 121 ? 15.053 -7.394 -8.639 1.00 92.69 121 GLU A CA 1
ATOM 1004 C C . GLU A 1 121 ? 14.198 -8.197 -9.625 1.00 92.69 121 GLU A C 1
ATOM 1006 O O . GLU A 1 121 ? 14.642 -9.241 -10.095 1.00 92.69 121 GLU A O 1
ATOM 1011 N N . LE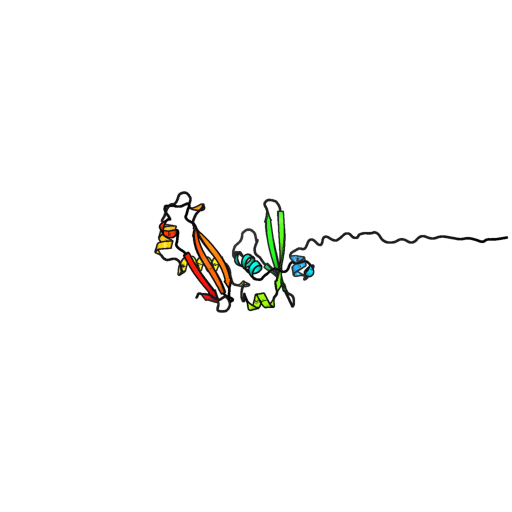U A 1 122 ? 12.993 -7.726 -9.980 1.00 92.44 122 LEU A N 1
ATOM 1012 C CA . LEU A 1 122 ? 12.097 -8.484 -10.868 1.00 92.44 122 LEU A CA 1
ATOM 1013 C C . LEU A 1 122 ? 12.217 -8.105 -12.339 1.00 92.44 122 LEU A C 1
ATOM 1015 O O . LEU A 1 122 ? 12.115 -8.971 -13.207 1.00 92.44 122 LEU A O 1
ATOM 1019 N N . LEU A 1 123 ? 12.380 -6.817 -12.639 1.00 94.25 123 LEU A N 1
ATOM 1020 C CA . LEU A 1 123 ? 12.546 -6.396 -14.025 1.00 94.25 123 LEU A CA 1
ATOM 1021 C C . LEU A 1 123 ? 13.881 -6.916 -14.560 1.00 94.25 123 LEU A C 1
ATOM 1023 O O . LEU A 1 123 ? 14.925 -6.775 -13.920 1.00 94.25 123 LEU A O 1
ATOM 1027 N N . SER A 1 124 ? 13.864 -7.478 -15.767 1.00 94.50 124 SER A N 1
ATOM 1028 C CA . SER A 1 124 ? 15.108 -7.867 -16.420 1.00 94.50 124 SER A CA 1
ATOM 1029 C C . SER A 1 124 ? 15.955 -6.625 -16.715 1.00 94.50 124 SER A C 1
ATOM 1031 O O . SER A 1 124 ? 15.442 -5.513 -16.890 1.00 94.50 124 SER A O 1
ATOM 1033 N N . LYS A 1 125 ? 17.279 -6.802 -16.784 1.00 95.56 125 LYS A N 1
ATOM 1034 C CA . LYS A 1 125 ? 18.177 -5.714 -17.189 1.00 95.56 125 LYS A CA 1
ATOM 1035 C C . LYS A 1 125 ? 17.788 -5.164 -18.565 1.00 95.56 125 LYS A C 1
ATOM 1037 O O . LYS A 1 125 ? 17.752 -3.954 -18.729 1.00 95.56 125 LYS A O 1
ATOM 1042 N N . GLU A 1 126 ? 17.440 -6.045 -19.498 1.00 96.00 126 GLU A N 1
ATOM 1043 C CA . GLU A 1 126 ? 16.991 -5.674 -20.840 1.00 96.00 126 GLU A CA 1
ATOM 1044 C C . GLU A 1 126 ? 15.754 -4.765 -20.800 1.00 96.00 126 GLU A C 1
ATOM 1046 O O . GLU A 1 126 ? 15.753 -3.709 -21.423 1.00 96.00 126 GLU A O 1
ATOM 1051 N N . ASP A 1 127 ? 14.739 -5.108 -20.003 1.00 96.62 127 ASP A N 1
ATOM 1052 C CA . ASP A 1 127 ? 13.517 -4.298 -19.890 1.00 96.62 127 ASP A CA 1
ATOM 1053 C C . ASP A 1 127 ? 13.791 -2.914 -19.308 1.00 96.62 127 ASP A C 1
ATOM 1055 O O . ASP A 1 127 ? 13.268 -1.904 -19.790 1.00 96.62 127 ASP A O 1
ATOM 1059 N N . ARG A 1 128 ? 14.645 -2.856 -18.279 1.00 96.00 128 ARG A N 1
ATOM 1060 C CA . ARG A 1 128 ? 15.087 -1.583 -17.705 1.00 96.00 128 ARG A CA 1
ATOM 1061 C C . ARG A 1 128 ? 15.863 -0.758 -18.719 1.00 96.00 128 ARG A C 1
ATOM 1063 O O . ARG A 1 128 ? 15.608 0.438 -18.827 1.00 96.00 128 ARG A O 1
ATOM 1070 N N . ASP A 1 129 ? 16.776 -1.379 -19.457 1.00 96.62 129 ASP A N 1
ATOM 1071 C CA . ASP A 1 129 ? 17.605 -0.703 -20.452 1.00 96.62 129 ASP A CA 1
ATOM 1072 C C . ASP A 1 129 ? 16.745 -0.161 -21.602 1.00 96.62 129 ASP A C 1
ATOM 1074 O O . ASP A 1 129 ? 16.950 0.979 -22.022 1.00 96.62 129 ASP A O 1
ATOM 1078 N N . ILE A 1 130 ? 15.729 -0.908 -22.053 1.00 95.81 130 ILE A N 1
ATOM 1079 C CA . ILE A 1 130 ? 14.746 -0.425 -23.034 1.00 95.81 130 ILE A CA 1
ATOM 1080 C C . ILE A 1 130 ? 14.050 0.829 -22.501 1.00 95.81 130 ILE A C 1
ATOM 1082 O O . ILE A 1 130 ? 14.030 1.853 -23.185 1.00 95.81 130 ILE A O 1
ATOM 1086 N N . TRP A 1 131 ? 13.517 0.795 -21.276 1.00 95.19 131 TRP A N 1
ATOM 1087 C CA . TRP A 1 131 ? 12.843 1.961 -20.702 1.00 95.19 131 TRP A CA 1
ATOM 1088 C C . TRP A 1 131 ? 13.780 3.159 -20.524 1.00 95.19 131 TRP A C 1
ATOM 1090 O O . TRP A 1 131 ? 13.405 4.293 -20.819 1.00 95.19 131 TRP A O 1
ATOM 1100 N N . LEU A 1 132 ? 14.990 2.949 -20.008 1.00 94.69 132 LEU A N 1
ATOM 1101 C CA . LEU A 1 132 ? 15.915 4.035 -19.684 1.00 94.69 132 LEU A CA 1
ATOM 1102 C C . LEU A 1 132 ? 16.487 4.701 -20.940 1.00 94.69 132 LEU A C 1
ATOM 1104 O O . LEU A 1 132 ? 16.571 5.929 -20.971 1.00 94.69 132 LEU A O 1
ATOM 1108 N N . ASN A 1 133 ? 16.810 3.919 -21.973 1.00 95.50 133 ASN A N 1
ATOM 1109 C CA . ASN A 1 133 ? 17.558 4.395 -23.139 1.00 95.50 133 ASN A CA 1
ATOM 1110 C C . ASN A 1 133 ? 16.679 4.773 -24.341 1.00 95.50 133 ASN A C 1
ATOM 1112 O O . ASN A 1 133 ? 17.162 5.427 -25.265 1.00 95.50 133 ASN A O 1
ATOM 1116 N N . THR A 1 134 ? 15.397 4.400 -24.345 1.00 93.00 134 THR A N 1
ATOM 1117 C CA . THR A 1 134 ? 14.482 4.755 -25.437 1.00 93.00 134 THR A CA 1
ATOM 1118 C C . THR A 1 134 ? 13.900 6.153 -25.233 1.00 93.00 134 THR A C 1
ATOM 1120 O O . THR A 1 134 ? 13.319 6.475 -24.191 1.00 93.00 134 THR A O 1
ATOM 1123 N N . VAL A 1 135 ? 14.022 6.993 -26.261 1.00 91.81 135 VAL A N 1
ATOM 1124 C CA . VAL A 1 135 ? 13.376 8.308 -26.318 1.00 91.81 135 VAL A CA 1
ATOM 1125 C C . VAL A 1 135 ? 11.996 8.141 -26.946 1.00 91.81 135 VAL A C 1
ATOM 1127 O O . VAL A 1 135 ? 11.890 7.724 -28.093 1.00 91.81 135 VAL A O 1
ATOM 1130 N N . ALA A 1 136 ? 10.948 8.486 -26.200 1.00 90.06 136 ALA A N 1
ATOM 1131 C CA . ALA A 1 136 ? 9.566 8.472 -26.673 1.00 90.06 136 ALA A CA 1
ATOM 1132 C C . ALA A 1 136 ? 8.944 9.869 -26.471 1.00 90.06 136 ALA A C 1
ATOM 1134 O O . ALA A 1 136 ? 8.973 10.374 -25.343 1.00 90.06 136 ALA A O 1
ATOM 1135 N N . PRO A 1 137 ? 8.372 10.511 -27.508 1.00 87.50 137 PRO A N 1
ATOM 1136 C CA . PRO A 1 137 ? 7.798 11.858 -27.397 1.00 87.50 137 PRO A CA 1
ATOM 1137 C C . PRO A 1 137 ? 6.673 11.989 -26.358 1.00 87.50 137 PRO A C 1
ATOM 1139 O O . PRO A 1 137 ? 6.549 13.032 -25.727 1.00 87.50 137 PRO A O 1
ATOM 1142 N N . ASN A 1 138 ? 5.888 10.926 -26.147 1.00 89.38 138 ASN A N 1
ATOM 1143 C CA . ASN A 1 138 ? 4.749 10.889 -25.216 1.00 89.38 138 ASN A CA 1
ATOM 1144 C C . ASN A 1 138 ? 5.051 10.067 -23.952 1.00 89.38 138 ASN A C 1
ATOM 1146 O O . ASN A 1 138 ? 4.173 9.388 -23.412 1.00 89.38 138 ASN A O 1
ATOM 1150 N N . ARG A 1 139 ? 6.312 10.060 -23.502 1.00 87.56 139 ARG A N 1
ATOM 1151 C CA . ARG A 1 139 ? 6.764 9.223 -22.378 1.00 87.56 139 ARG A CA 1
ATOM 1152 C C . ARG A 1 139 ? 5.998 9.484 -21.078 1.00 87.56 139 ARG A C 1
ATOM 1154 O O . ARG A 1 139 ? 5.877 8.574 -20.270 1.00 87.56 139 ARG A O 1
ATOM 1161 N N . ASP A 1 140 ? 5.458 10.685 -20.886 1.00 89.50 140 ASP A N 1
ATOM 1162 C CA . ASP A 1 140 ? 4.608 11.066 -19.750 1.00 89.50 140 ASP A CA 1
ATOM 1163 C C . ASP A 1 140 ? 3.307 10.251 -19.659 1.00 89.50 140 ASP A C 1
ATOM 1165 O O . ASP A 1 140 ? 2.760 10.067 -18.569 1.00 89.50 140 ASP A O 1
ATOM 1169 N N . ARG A 1 141 ? 2.828 9.729 -20.793 1.00 90.75 141 ARG A N 1
ATOM 1170 C CA . ARG A 1 141 ? 1.624 8.891 -20.881 1.00 90.75 141 ARG A CA 1
ATOM 1171 C C . ARG A 1 141 ? 1.915 7.404 -20.749 1.00 90.75 141 ARG A C 1
ATOM 1173 O O . ARG A 1 141 ? 0.978 6.618 -20.665 1.00 90.75 141 ARG A O 1
ATOM 1180 N N . CYS A 1 142 ? 3.188 7.030 -20.726 1.00 93.81 142 CYS A N 1
ATOM 1181 C CA . CYS A 1 142 ? 3.628 5.649 -20.711 1.00 93.81 142 CYS A CA 1
ATOM 1182 C C . CYS A 1 142 ? 4.353 5.322 -19.407 1.00 93.81 142 CYS A C 1
ATOM 1184 O O . CYS A 1 142 ? 4.859 6.199 -18.706 1.00 93.81 142 CYS A O 1
ATOM 1186 N N . GLY A 1 143 ? 4.430 4.042 -19.077 1.00 94.44 143 GLY A N 1
ATOM 1187 C CA . GLY A 1 143 ? 5.291 3.572 -18.005 1.00 94.44 143 GLY A CA 1
ATOM 1188 C C . GLY A 1 143 ? 4.762 2.346 -17.297 1.00 94.44 143 GLY A C 1
ATOM 1189 O O . GLY A 1 143 ? 3.701 1.810 -17.611 1.00 94.44 143 GLY A O 1
ATOM 1190 N N . LEU A 1 144 ? 5.538 1.918 -16.313 1.00 95.50 1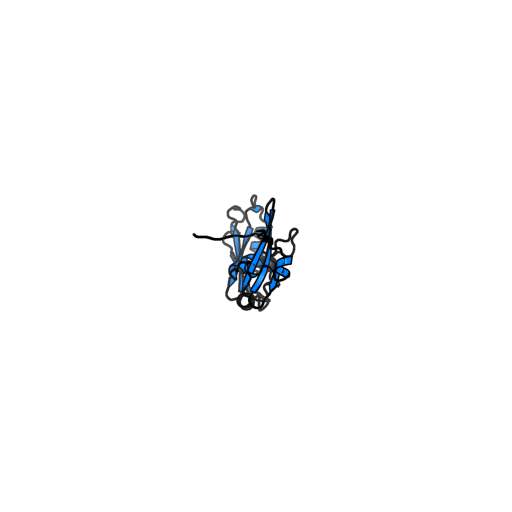44 LEU A N 1
ATOM 1191 C CA . LEU A 1 144 ? 5.202 0.778 -15.486 1.00 95.50 144 LEU A CA 1
ATOM 1192 C C . LEU A 1 144 ? 4.122 1.176 -14.477 1.00 95.50 144 LEU A C 1
ATOM 1194 O O . LEU A 1 144 ? 4.322 2.071 -13.649 1.00 95.50 144 LEU A O 1
ATOM 1198 N N . LYS A 1 145 ? 2.964 0.527 -14.562 1.00 95.19 145 LYS A N 1
ATOM 1199 C CA . LYS A 1 145 ? 1.882 0.663 -13.591 1.00 95.19 145 LYS A CA 1
ATOM 1200 C C . LYS A 1 145 ? 1.946 -0.459 -12.581 1.00 95.19 145 LYS A C 1
ATOM 1202 O O . LYS A 1 145 ? 2.412 -1.550 -12.879 1.00 95.19 145 LYS A O 1
ATOM 1207 N N . TYR A 1 146 ? 1.437 -0.170 -11.391 1.00 95.44 146 TYR A N 1
ATOM 1208 C CA . TYR A 1 146 ? 1.407 -1.103 -10.280 1.00 95.44 146 TYR A CA 1
ATOM 1209 C C . TYR A 1 146 ? -0.012 -1.232 -9.751 1.00 95.44 146 TYR A C 1
ATOM 1211 O O . TYR A 1 146 ? -0.678 -0.232 -9.474 1.00 95.44 146 TYR A O 1
ATOM 1219 N N . GLN A 1 147 ? -0.441 -2.469 -9.558 1.00 96.00 147 GLN A N 1
ATOM 1220 C CA . GLN A 1 147 ? -1.672 -2.822 -8.875 1.00 96.00 147 GLN A CA 1
ATOM 1221 C C . GLN A 1 147 ? -1.327 -3.633 -7.635 1.00 96.00 147 GLN A C 1
ATOM 1223 O O . GLN A 1 147 ? -0.516 -4.554 -7.690 1.00 96.00 147 GLN A O 1
ATOM 1228 N N . PHE A 1 148 ? -1.957 -3.290 -6.517 1.00 96.94 148 PHE A N 1
ATOM 1229 C CA . PHE A 1 148 ? -1.719 -3.929 -5.232 1.00 96.94 148 PHE A CA 1
ATOM 1230 C C . PHE A 1 148 ? -2.975 -4.660 -4.789 1.00 96.94 148 PHE A C 1
ATOM 1232 O O . PHE A 1 148 ? -4.074 -4.106 -4.857 1.00 96.94 148 PHE A O 1
ATOM 1239 N N . THR A 1 149 ? -2.810 -5.873 -4.276 1.00 96.88 149 THR A N 1
ATOM 1240 C CA . THR A 1 149 ? -3.880 -6.646 -3.635 1.00 96.88 149 THR A CA 1
ATOM 1241 C C . THR A 1 149 ? -3.358 -7.301 -2.362 1.00 96.88 149 THR A C 1
ATOM 1243 O O . THR A 1 149 ? -2.171 -7.615 -2.272 1.00 96.88 149 THR A O 1
ATOM 1246 N N . LEU A 1 150 ? -4.237 -7.492 -1.382 1.00 97.12 150 LEU A N 1
ATOM 1247 C CA . LEU A 1 150 ? -3.971 -8.291 -0.193 1.00 97.12 150 LEU A CA 1
ATOM 1248 C C . LEU A 1 150 ? -4.747 -9.599 -0.340 1.00 97.12 150 LEU A C 1
ATOM 1250 O O . LEU A 1 150 ? -5.963 -9.577 -0.509 1.00 97.12 150 LEU A O 1
ATOM 1254 N N . LYS A 1 151 ? -4.053 -10.733 -0.322 1.00 95.94 151 LYS A N 1
ATOM 1255 C CA . LYS A 1 151 ? -4.676 -12.052 -0.450 1.00 95.94 151 LYS A CA 1
ATOM 1256 C C . LYS A 1 151 ? -3.883 -13.077 0.339 1.00 95.94 151 LYS A C 1
ATOM 1258 O O . LYS A 1 151 ? -2.659 -13.082 0.261 1.00 95.94 151 LYS A O 1
ATOM 1263 N N . ASP A 1 152 ? -4.574 -13.943 1.077 1.00 94.62 152 ASP A N 1
ATOM 1264 C CA . ASP A 1 152 ? -3.951 -15.005 1.877 1.00 94.62 152 ASP A CA 1
ATOM 1265 C C . ASP A 1 152 ? -2.824 -14.458 2.774 1.00 94.62 152 ASP A C 1
ATOM 1267 O O . ASP A 1 152 ? -1.745 -15.040 2.880 1.00 94.62 152 ASP A O 1
ATOM 1271 N N . LYS A 1 153 ? -3.076 -13.288 3.383 1.00 95.56 153 LYS A N 1
ATOM 1272 C CA . LYS A 1 153 ? -2.143 -12.534 4.242 1.00 95.56 153 LYS A CA 1
ATOM 1273 C C . LYS A 1 153 ? -0.878 -12.024 3.559 1.00 95.56 153 LYS A C 1
ATOM 1275 O O . LYS A 1 153 ? 0.065 -11.618 4.231 1.00 95.56 153 LYS A O 1
ATOM 1280 N N . LYS A 1 154 ? -0.846 -12.031 2.228 1.00 96.44 154 LYS A N 1
ATOM 1281 C CA . LYS A 1 154 ? 0.286 -11.588 1.415 1.00 96.44 154 LYS A CA 1
ATOM 1282 C C . LYS A 1 154 ? -0.095 -10.383 0.582 1.00 96.44 154 LYS A C 1
ATOM 1284 O O . LYS A 1 154 ? -1.210 -10.290 0.066 1.00 96.44 154 LYS A O 1
ATOM 1289 N N . VAL A 1 155 ? 0.861 -9.481 0.413 1.00 96.81 155 VAL A N 1
ATOM 1290 C CA . VAL A 1 155 ? 0.725 -8.356 -0.503 1.00 96.81 155 VAL A CA 1
ATOM 1291 C C . VAL A 1 155 ? 1.237 -8.783 -1.865 1.00 96.81 155 VAL A C 1
AT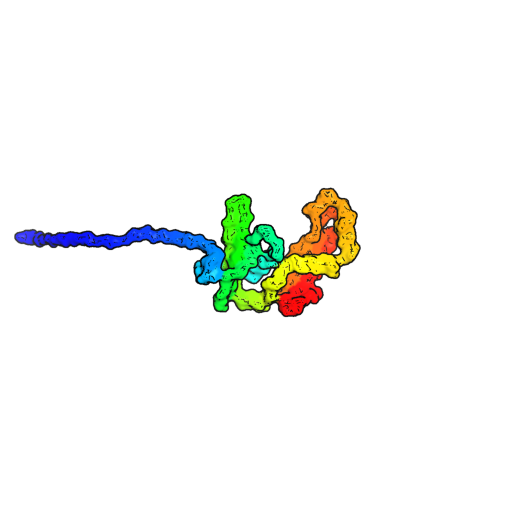OM 1293 O O . VAL A 1 155 ? 2.396 -9.160 -2.021 1.00 96.81 155 VAL A O 1
ATOM 1296 N N . ILE A 1 156 ? 0.356 -8.732 -2.853 1.00 97.44 156 ILE A N 1
ATOM 1297 C CA . ILE A 1 156 ? 0.668 -9.048 -4.239 1.00 97.44 156 ILE A CA 1
ATOM 1298 C C . ILE A 1 156 ? 0.716 -7.731 -5.005 1.00 97.44 156 ILE A C 1
ATOM 1300 O O . ILE A 1 156 ? -0.287 -7.016 -5.087 1.00 97.44 156 ILE A O 1
ATOM 1304 N N . LEU A 1 157 ? 1.881 -7.434 -5.572 1.00 97.50 157 LEU A N 1
ATOM 1305 C CA . LEU A 1 157 ? 2.082 -6.360 -6.535 1.00 97.50 157 LEU A CA 1
ATOM 1306 C C . LEU A 1 157 ? 2.116 -6.991 -7.926 1.00 97.50 157 LEU A C 1
ATOM 1308 O O . LEU A 1 157 ? 2.944 -7.856 -8.205 1.00 97.50 157 LEU A O 1
ATOM 1312 N N . ASN A 1 158 ? 1.219 -6.546 -8.797 1.00 97.44 158 ASN A N 1
ATOM 1313 C CA . ASN A 1 158 ? 1.279 -6.825 -10.226 1.00 97.44 158 ASN A CA 1
ATOM 1314 C C . ASN A 1 158 ? 1.747 -5.554 -10.926 1.00 97.44 158 ASN A C 1
ATOM 1316 O O . ASN A 1 158 ? 1.170 -4.485 -10.717 1.00 97.44 158 ASN A O 1
ATOM 1320 N N . ALA A 1 159 ? 2.807 -5.669 -11.714 1.00 97.00 159 ALA A N 1
ATOM 1321 C CA . ALA A 1 159 ? 3.347 -4.589 -12.514 1.00 97.00 159 ALA A CA 1
ATOM 1322 C C . ALA A 1 159 ? 3.120 -4.896 -13.992 1.00 97.00 159 ALA A C 1
ATOM 1324 O O . ALA A 1 159 ? 3.417 -6.002 -14.437 1.00 97.00 159 ALA A O 1
ATOM 1325 N N . HIS A 1 160 ? 2.626 -3.932 -14.758 1.00 96.56 160 HIS A N 1
ATOM 1326 C CA . HIS A 1 160 ? 2.462 -4.059 -16.206 1.00 96.56 160 HIS A CA 1
ATOM 1327 C C . HIS A 1 160 ? 2.859 -2.761 -16.895 1.00 96.56 160 HIS A C 1
ATOM 1329 O O . HIS A 1 160 ? 2.757 -1.676 -16.317 1.00 96.56 160 HIS A O 1
ATOM 1335 N N . TRP A 1 161 ? 3.341 -2.867 -18.126 1.00 96.31 161 TRP A N 1
ATOM 1336 C CA . TRP A 1 161 ? 3.679 -1.703 -18.931 1.00 96.31 161 TRP A CA 1
ATOM 1337 C C . TRP A 1 161 ? 2.443 -1.174 -19.655 1.00 96.31 161 TRP A C 1
ATOM 1339 O O . TRP A 1 161 ? 1.821 -1.888 -20.430 1.00 96.31 161 TRP A O 1
ATOM 1349 N N . GLU A 1 162 ? 2.121 0.099 -19.443 1.00 95.62 162 GLU A N 1
ATOM 1350 C CA . GLU A 1 162 ? 1.182 0.842 -20.289 1.00 95.62 162 GLU A CA 1
ATOM 1351 C C . GLU A 1 162 ? 2.013 1.691 -21.250 1.00 95.62 162 GLU A C 1
ATOM 1353 O O . GLU A 1 162 ? 2.633 2.678 -20.849 1.00 95.62 162 GLU A O 1
ATOM 1358 N N . VAL A 1 163 ? 2.124 1.250 -22.502 1.00 95.81 163 VAL A N 1
ATOM 1359 C CA . VAL A 1 163 ? 2.990 1.861 -23.531 1.00 95.81 163 VAL A CA 1
ATOM 1360 C C . VAL A 1 163 ? 2.277 2.011 -24.876 1.00 95.81 163 VAL A C 1
ATOM 1362 O O . VAL A 1 163 ? 2.913 2.232 -25.900 1.00 95.81 163 VAL A O 1
ATOM 1365 N N . GLU A 1 164 ? 0.945 1.938 -24.904 1.00 93.12 164 GLU A N 1
ATOM 1366 C CA . GLU A 1 164 ? 0.144 2.044 -26.131 1.00 93.12 164 GLU A CA 1
ATOM 1367 C C . GLU A 1 164 ? 0.376 3.368 -26.868 1.00 93.12 164 GLU A C 1
ATOM 1369 O O . GLU A 1 164 ? 0.307 3.418 -28.094 1.00 93.12 164 GLU A O 1
ATOM 1374 N N . SER A 1 165 ? 0.682 4.433 -26.124 1.00 93.25 165 SER A N 1
ATOM 1375 C CA . SER A 1 165 ? 0.990 5.762 -26.670 1.00 93.25 165 SER A CA 1
ATOM 1376 C C . SER A 1 165 ? 2.468 5.955 -27.048 1.00 93.25 165 SER A C 1
ATOM 1378 O O . SER A 1 165 ? 2.834 7.050 -27.482 1.00 93.25 165 SER A O 1
ATOM 1380 N N . CYS A 1 166 ? 3.308 4.926 -26.883 1.00 94.69 166 CYS A N 1
ATOM 1381 C CA . CYS A 1 166 ? 4.753 4.957 -27.123 1.00 94.69 166 CYS A CA 1
ATOM 1382 C C . CYS A 1 166 ? 5.188 3.763 -27.992 1.00 94.69 166 CYS A C 1
ATOM 1384 O O . CYS A 1 166 ? 5.676 2.761 -27.460 1.00 94.69 166 CYS A O 1
ATOM 1386 N N . PRO A 1 167 ? 5.026 3.842 -29.326 1.00 93.88 167 PRO A N 1
ATOM 1387 C CA . PRO A 1 167 ? 5.401 2.764 -30.245 1.00 93.88 167 PRO A CA 1
ATOM 1388 C C . PRO A 1 167 ? 6.865 2.318 -30.116 1.00 93.88 167 PRO A C 1
ATOM 1390 O O . PRO A 1 167 ? 7.176 1.140 -30.300 1.00 93.88 167 PRO A O 1
ATOM 1393 N N . GLU A 1 168 ? 7.757 3.238 -29.746 1.00 95.00 168 GLU A N 1
ATOM 1394 C CA . GLU A 1 168 ? 9.184 2.986 -29.527 1.00 95.00 168 GLU A CA 1
ATOM 1395 C C . GLU A 1 168 ? 9.428 2.017 -28.358 1.00 95.00 168 GLU A C 1
ATOM 1397 O O . GLU A 1 168 ? 10.432 1.313 -28.326 1.00 95.00 168 GLU A O 1
ATOM 1402 N N . LEU A 1 169 ? 8.482 1.943 -27.416 1.00 95.56 169 LEU A N 1
ATOM 1403 C CA . LEU A 1 169 ? 8.501 1.046 -26.261 1.00 95.56 169 LEU A CA 1
ATOM 1404 C C . LEU A 1 169 ? 7.679 -0.231 -26.488 1.00 95.56 169 LEU A C 1
ATOM 1406 O O . LEU A 1 169 ? 7.429 -0.976 -25.541 1.00 95.56 169 LEU A O 1
ATOM 1410 N N . SER A 1 170 ? 7.281 -0.525 -27.730 1.00 94.56 170 SER A N 1
ATOM 1411 C CA . SER A 1 170 ? 6.527 -1.739 -28.073 1.00 94.56 170 SER A CA 1
ATOM 1412 C C . SER A 1 170 ? 7.121 -3.060 -27.552 1.00 94.56 170 SER A C 1
ATOM 1414 O O . SER A 1 170 ? 6.315 -3.915 -27.181 1.00 94.56 170 SER A O 1
ATOM 1416 N N . PRO A 1 171 ? 8.454 -3.247 -27.390 1.00 95.94 171 PRO A N 1
ATOM 1417 C CA . PRO A 1 171 ? 8.997 -4.459 -26.763 1.00 95.94 171 PRO A CA 1
ATOM 1418 C C . PRO A 1 171 ? 8.554 -4.694 -25.308 1.00 95.94 171 PRO A C 1
ATOM 1420 O O . PRO A 1 171 ? 8.760 -5.785 -24.775 1.00 95.94 171 PRO A O 1
ATOM 1423 N N . LEU A 1 172 ? 7.984 -3.681 -24.648 1.00 96.12 172 LEU A N 1
ATOM 1424 C CA . LEU A 1 172 ? 7.491 -3.759 -23.273 1.00 96.12 172 LEU A CA 1
ATOM 1425 C C . LEU A 1 172 ? 5.981 -4.037 -23.181 1.00 96.12 172 LEU A C 1
ATOM 1427 O O . LEU A 1 172 ? 5.523 -4.424 -22.113 1.00 96.12 172 LEU A O 1
ATOM 1431 N N . LYS A 1 173 ? 5.215 -3.866 -24.269 1.00 92.75 173 LYS A N 1
ATOM 1432 C CA . LYS A 1 173 ? 3.742 -3.747 -24.267 1.00 92.75 173 LYS A CA 1
ATOM 1433 C C . LYS A 1 173 ? 2.986 -4.870 -23.554 1.00 92.75 173 LYS A C 1
ATOM 1435 O O . LYS A 1 173 ? 1.999 -4.596 -22.887 1.00 92.75 173 LYS A O 1
ATOM 1440 N N . ASP A 1 174 ? 3.476 -6.098 -23.646 1.00 92.62 174 ASP A N 1
ATOM 1441 C CA . ASP A 1 174 ? 2.809 -7.268 -23.064 1.00 92.62 174 ASP A CA 1
ATOM 1442 C C . ASP A 1 174 ? 3.577 -7.848 -21.867 1.00 92.62 174 ASP A C 1
ATOM 1444 O O . ASP A 1 174 ? 3.283 -8.942 -21.383 1.00 92.62 174 ASP A O 1
ATOM 1448 N N . LYS A 1 175 ? 4.595 -7.129 -21.379 1.00 96.06 175 LYS A N 1
ATOM 1449 C CA . LYS A 1 175 ? 5.398 -7.577 -20.245 1.00 96.06 175 LYS A CA 1
ATOM 1450 C C . LYS A 1 175 ? 4.706 -7.212 -18.937 1.00 96.06 175 LYS A C 1
ATOM 1452 O O . LYS A 1 175 ? 4.364 -6.056 -18.676 1.00 96.06 175 LYS A O 1
ATOM 1457 N N . SER A 1 176 ? 4.550 -8.224 -18.092 1.00 95.88 176 SER A N 1
ATOM 1458 C CA . SER A 1 176 ? 4.014 -8.092 -16.742 1.00 95.88 176 SER A CA 1
ATOM 1459 C C . SER A 1 176 ? 4.872 -8.853 -15.743 1.00 95.88 176 SER A C 1
ATOM 1461 O O . SER A 1 176 ? 5.406 -9.915 -16.063 1.00 95.88 176 SER A O 1
ATOM 1463 N N . TYR A 1 177 ? 4.949 -8.342 -14.524 1.00 96.50 177 TYR A N 1
ATOM 1464 C CA . TYR A 1 177 ? 5.735 -8.901 -13.434 1.00 96.50 177 TYR A CA 1
ATOM 1465 C C . TYR A 1 177 ? 4.850 -9.023 -12.207 1.00 96.50 177 TYR A C 1
ATOM 1467 O O . TYR A 1 177 ? 3.937 -8.223 -11.992 1.00 96.50 177 TYR A O 1
ATOM 1475 N N . ARG A 1 178 ? 5.137 -10.020 -11.379 1.00 96.88 178 ARG A N 1
ATOM 1476 C CA . ARG A 1 178 ? 4.415 -10.241 -10.135 1.00 96.88 178 ARG A CA 1
ATOM 1477 C C . ARG A 1 178 ? 5.409 -10.369 -8.998 1.00 96.88 178 ARG A C 1
ATOM 1479 O O . ARG A 1 178 ? 6.317 -11.188 -9.070 1.00 96.88 178 ARG A O 1
ATOM 1486 N N . LEU A 1 179 ? 5.190 -9.581 -7.954 1.00 96.94 179 LEU A N 1
ATOM 1487 C CA . LEU A 1 179 ? 5.888 -9.670 -6.682 1.00 96.94 179 LEU A CA 1
ATOM 1488 C C . LEU A 1 179 ? 4.902 -10.133 -5.619 1.00 96.94 179 LEU A C 1
ATOM 1490 O O . LEU A 1 179 ? 3.791 -9.604 -5.525 1.00 96.94 179 LEU A O 1
ATOM 1494 N N . ILE A 1 180 ? 5.317 -11.087 -4.796 1.00 96.88 180 ILE A N 1
ATOM 1495 C CA . ILE A 1 180 ? 4.570 -11.501 -3.615 1.00 96.88 180 ILE A CA 1
ATOM 1496 C C . ILE A 1 180 ? 5.434 -11.189 -2.399 1.00 96.88 180 ILE A C 1
ATOM 1498 O O . ILE A 1 180 ? 6.593 -11.585 -2.327 1.00 96.88 180 ILE A O 1
ATOM 1502 N N . TYR A 1 181 ? 4.864 -10.458 -1.449 1.00 96.06 181 TYR A N 1
ATOM 1503 C CA . TYR A 1 181 ? 5.500 -10.120 -0.187 1.00 96.06 181 TYR A CA 1
ATOM 1504 C C . TYR A 1 181 ? 4.676 -10.682 0.968 1.00 96.06 181 TYR A C 1
ATOM 1506 O O . TYR A 1 181 ? 3.466 -10.458 1.038 1.00 96.06 181 TYR A O 1
ATOM 1514 N N . ASP A 1 182 ? 5.336 -11.402 1.870 1.00 95.00 182 ASP A N 1
ATOM 1515 C CA . ASP A 1 182 ? 4.780 -11.886 3.131 1.00 95.00 182 ASP A CA 1
ATOM 1516 C C . ASP A 1 182 ? 5.118 -10.872 4.244 1.00 95.00 182 ASP A C 1
ATOM 1518 O O . ASP A 1 182 ? 6.276 -10.816 4.677 1.00 95.00 182 ASP A O 1
ATOM 1522 N N . PRO A 1 183 ? 4.143 -10.071 4.726 1.00 91.44 183 PRO A N 1
ATOM 1523 C CA . PRO A 1 183 ? 4.364 -9.077 5.776 1.00 91.44 183 PRO A CA 1
ATOM 1524 C C . PRO A 1 183 ? 4.721 -9.694 7.129 1.00 91.44 183 PRO A C 1
ATOM 1526 O O . PRO A 1 183 ? 5.463 -9.094 7.902 1.00 91.44 183 PRO A O 1
ATOM 1529 N N . PHE A 1 184 ? 4.238 -10.907 7.413 1.00 89.44 184 PHE A N 1
ATOM 1530 C CA . PHE A 1 184 ? 4.514 -11.593 8.672 1.00 89.44 184 PHE A CA 1
ATOM 1531 C C . PHE A 1 184 ? 5.961 -12.090 8.721 1.00 89.44 184 PHE A C 1
ATOM 1533 O O . PHE A 1 184 ? 6.659 -11.908 9.716 1.00 89.44 184 PHE A O 1
ATOM 1540 N N . ARG A 1 185 ? 6.434 -12.697 7.627 1.00 91.81 185 ARG A N 1
ATOM 1541 C CA . ARG A 1 185 ? 7.814 -13.203 7.511 1.00 91.81 185 ARG A CA 1
ATOM 1542 C C . ARG A 1 185 ? 8.813 -12.152 7.033 1.00 91.81 185 ARG A C 1
ATOM 1544 O O . ARG A 1 185 ? 10.006 -12.445 6.995 1.00 91.81 185 ARG A O 1
ATOM 1551 N N . LYS A 1 186 ? 8.335 -10.967 6.647 1.00 91.06 186 LYS A N 1
ATOM 1552 C CA . LYS A 1 186 ? 9.114 -9.858 6.078 1.00 91.06 186 LYS A CA 1
ATOM 1553 C C . LYS A 1 186 ? 10.004 -10.293 4.908 1.00 91.06 186 LYS A C 1
ATOM 1555 O O . LYS A 1 186 ? 11.173 -9.918 4.838 1.00 91.06 186 LYS A O 1
ATOM 1560 N N . ARG A 1 187 ? 9.464 -11.099 3.988 1.00 92.81 187 ARG A N 1
ATOM 1561 C CA . ARG A 1 187 ? 10.228 -11.659 2.859 1.00 92.81 187 ARG A CA 1
ATOM 1562 C C . ARG A 1 187 ? 9.434 -11.678 1.559 1.00 92.81 187 ARG A C 1
ATOM 1564 O O . ARG A 1 187 ? 8.207 -11.767 1.575 1.00 92.81 187 ARG A O 1
ATOM 1571 N N . TYR A 1 188 ? 10.168 -11.641 0.457 1.00 92.56 188 TYR A N 1
ATOM 1572 C CA . TYR A 1 188 ? 9.643 -11.843 -0.889 1.00 92.56 188 TYR A CA 1
ATOM 1573 C C . TYR A 1 188 ? 9.589 -13.342 -1.213 1.00 92.56 188 TYR A C 1
ATOM 1575 O O . TYR A 1 188 ? 10.385 -14.116 -0.670 1.00 92.56 188 TYR A O 1
ATOM 1583 N N . GLU A 1 189 ? 8.633 -13.743 -2.049 1.00 89.25 189 GLU A N 1
ATOM 1584 C CA . GLU A 1 189 ? 8.489 -15.112 -2.571 1.00 89.25 189 GLU A CA 1
ATOM 1585 C C . GLU A 1 189 ? 8.771 -15.187 -4.069 1.00 89.25 189 GLU A C 1
ATOM 1587 O O . GLU A 1 189 ? 8.373 -14.240 -4.788 1.00 89.25 189 GLU A O 1
#

Organism: NCBI:txid2023184

Sequence (189 aa):
MKTRELLIGITTLGILLSCFSRQNSMTFETVQKGKDLDSIPLISLDAFFQSWIKNRKHVKIDVNVRKLFEDERFIYFGKKEFGFFTSKSHFFKVEKEILEKEFPGYEELSASDLQIHSWNELLSKEDRDIWLNTVAPNRDRCGLKYQFTLKDKKVILNAHWEVESCPELSPLKDKSYRLIYDPFRKRYE

Radius of gyration: 28.02 Å; chains: 1; bounding box: 96×49×74 Å

Secondary structure (DSSP, 8-state):
---------------------------HHHHHTT-SGGGSPB--HHHHHHHHTT--SS-SS----EEEEE-SSEEEEEEEEE-SS-EEEEEEEEEHHHHHHHSTTGGG--HHHHHHHIIIIIS-HHHHHHHHH---TTGGG-EEEEEEEEETTEEEEEEEEE-TT-GGGGGGTT-EEEEEEETTTTEE-

pLDDT: mean 86.57, std 17.62, range [33.0, 98.69]

Foldseek 3Di:
DDDDDDDDDDDDDDDPPPPPVPPPVDDLVQVLVVHPVVVAAADEPFVVCVQQQQADPDDPDWQHKDFRDDDPFKTKIWGWDDDPPDIDIHIHIYGPVCCCVQANQSVVDYNVVVVVCCLPPVDDPVLVCLLVVFDFPVCVQWDKDWDWDRDPSKIKIKIATDCPNGVSSVVRHGDMTIWIARSVVRDID